Protein AF-A0A5C3PMS2-F1 (afdb_monomer)

pLDDT: mean 71.75, std 15.62, range [44.09, 97.0]

Organism: NCBI:txid1314778

Sequence (210 aa):
MHTNLDYAIASVLERGQALDIPNVFAVYLQRIVACELSDGVPVAETEAIARAALVSFERAMDKYPMAPLPAHTPKTKTKTKKPSPNARPGPSAQTTAPGAKRYSVEVEQLRWDYQKAMWRATMGYDDPGCTCLSCGSLLALREKAELLSAQCEDLIARCEEWEQQISQLVPAERKRRPRKAKKRVAKKAQGVRAAPPFDPYAPSTSAAMI

Structure (mmCIF, N/CA/C/O backbone):
data_AF-A0A5C3PMS2-F1
#
_entry.id   AF-A0A5C3PMS2-F1
#
loop_
_atom_site.group_PDB
_atom_site.id
_atom_site.type_symbol
_atom_site.label_atom_id
_atom_site.label_alt_id
_atom_site.label_comp_id
_atom_site.label_asym_id
_atom_site.label_entity_id
_atom_site.label_seq_id
_atom_site.pdbx_PDB_ins_code
_atom_site.Cartn_x
_atom_site.Cartn_y
_atom_site.Cartn_z
_atom_site.occupancy
_atom_site.B_iso_or_equiv
_atom_site.auth_seq_id
_atom_site.auth_comp_id
_atom_site.auth_asym_id
_atom_site.auth_atom_id
_atom_site.pdbx_PDB_model_num
ATOM 1 N N . MET A 1 1 ? -14.958 -12.985 5.850 1.00 62.72 1 MET A N 1
ATOM 2 C CA . MET A 1 1 ? -13.825 -13.589 5.119 1.00 62.72 1 MET A CA 1
ATOM 3 C C . MET A 1 1 ? -12.586 -12.800 5.477 1.00 62.72 1 MET A C 1
ATOM 5 O O . MET A 1 1 ? -12.643 -11.581 5.374 1.00 62.72 1 MET A O 1
ATOM 9 N N . HIS A 1 2 ? -11.535 -13.464 5.955 1.00 81.00 2 HIS A N 1
ATOM 10 C CA . HIS A 1 2 ? -10.259 -12.806 6.233 1.00 81.00 2 HIS A CA 1
ATOM 11 C C . HIS A 1 2 ? -9.549 -12.519 4.913 1.00 81.00 2 HIS A C 1
ATOM 13 O O . HIS A 1 2 ? -9.441 -13.400 4.060 1.00 81.00 2 HIS A O 1
ATOM 19 N N . THR A 1 3 ? -9.131 -11.276 4.724 1.00 90.50 3 THR A N 1
ATOM 20 C CA . THR A 1 3 ? -8.351 -10.865 3.558 1.00 90.50 3 THR A CA 1
ATOM 21 C C . THR A 1 3 ? -6.887 -11.275 3.735 1.00 90.50 3 THR A C 1
ATOM 23 O O . THR A 1 3 ? -6.433 -11.503 4.856 1.00 90.50 3 THR A O 1
ATOM 26 N N . ASN A 1 4 ? -6.120 -11.344 2.642 1.00 92.88 4 ASN A N 1
ATOM 27 C CA . ASN A 1 4 ? -4.672 -11.587 2.720 1.00 92.88 4 ASN A CA 1
ATOM 28 C C . ASN A 1 4 ? -3.961 -10.549 3.606 1.00 92.88 4 ASN A C 1
ATOM 30 O O . ASN A 1 4 ? -2.998 -10.892 4.287 1.00 92.88 4 ASN A O 1
ATOM 34 N N . LEU A 1 5 ? -4.480 -9.315 3.653 1.00 94.12 5 LEU A N 1
ATOM 35 C CA . LEU A 1 5 ? -3.980 -8.263 4.533 1.00 94.12 5 LEU A CA 1
ATOM 36 C C . LEU A 1 5 ? -4.245 -8.576 6.014 1.00 94.12 5 LEU A C 1
ATOM 38 O O . LEU A 1 5 ? -3.327 -8.469 6.819 1.00 94.12 5 LEU A O 1
ATOM 42 N N . ASP A 1 6 ? -5.452 -9.040 6.370 1.00 94.19 6 ASP A N 1
ATOM 43 C CA . ASP A 1 6 ? -5.768 -9.443 7.753 1.00 94.19 6 ASP A CA 1
ATOM 44 C C . ASP A 1 6 ? -4.829 -10.551 8.244 1.00 94.19 6 ASP A C 1
ATOM 46 O O . ASP A 1 6 ? -4.383 -10.537 9.388 1.00 94.19 6 ASP A O 1
ATOM 50 N N . TYR A 1 7 ? -4.514 -11.510 7.370 1.00 94.19 7 TYR A N 1
ATOM 51 C CA . TYR A 1 7 ? -3.575 -12.577 7.696 1.00 94.19 7 TYR A CA 1
ATOM 52 C C . TYR A 1 7 ? -2.139 -12.078 7.845 1.00 94.19 7 TYR A C 1
ATOM 54 O O . TYR A 1 7 ? -1.430 -12.559 8.729 1.00 94.19 7 TYR A O 1
ATOM 62 N N . ALA A 1 8 ? -1.704 -11.146 6.995 1.00 95.69 8 ALA A N 1
ATOM 63 C CA . ALA A 1 8 ? -0.371 -10.563 7.088 1.00 95.69 8 ALA A CA 1
ATOM 64 C C . ALA A 1 8 ? -0.205 -9.809 8.414 1.00 95.69 8 ALA A C 1
ATOM 66 O O . ALA A 1 8 ? 0.754 -10.056 9.139 1.00 95.69 8 ALA A O 1
ATOM 67 N N . ILE A 1 9 ? -1.192 -8.988 8.782 1.00 95.62 9 ILE A N 1
ATOM 68 C CA . ILE A 1 9 ? -1.223 -8.269 10.063 1.00 95.62 9 ILE A CA 1
ATOM 69 C C . ILE A 1 9 ? -1.208 -9.249 11.238 1.00 95.62 9 ILE A C 1
ATOM 71 O O . ILE A 1 9 ? -0.376 -9.113 12.132 1.00 95.62 9 ILE A O 1
ATOM 75 N N . ALA A 1 10 ? -2.071 -10.271 11.220 1.00 96.19 10 ALA A N 1
ATOM 76 C CA . ALA A 1 10 ? -2.099 -11.293 12.265 1.00 96.19 10 ALA A CA 1
ATOM 77 C C . ALA A 1 10 ? -0.733 -11.978 12.432 1.00 96.19 10 ALA A C 1
ATOM 79 O O . ALA A 1 10 ? -0.233 -12.088 13.544 1.00 96.19 10 ALA A O 1
ATOM 80 N N . SER A 1 11 ? -0.095 -12.350 11.322 1.00 96.62 11 SER A N 1
ATOM 81 C CA . SER A 1 11 ? 1.208 -13.021 11.320 1.00 96.62 11 SER A CA 1
ATOM 82 C C . SER A 1 11 ? 2.336 -12.138 11.865 1.00 96.62 11 SER A C 1
ATOM 84 O O . SER A 1 11 ? 3.204 -12.632 12.580 1.00 96.62 11 SER A O 1
ATOM 86 N N . VAL A 1 12 ? 2.347 -10.839 11.544 1.00 97.00 12 VAL A N 1
ATOM 87 C CA . VAL A 1 12 ? 3.337 -9.883 12.079 1.00 97.00 12 VAL A CA 1
ATOM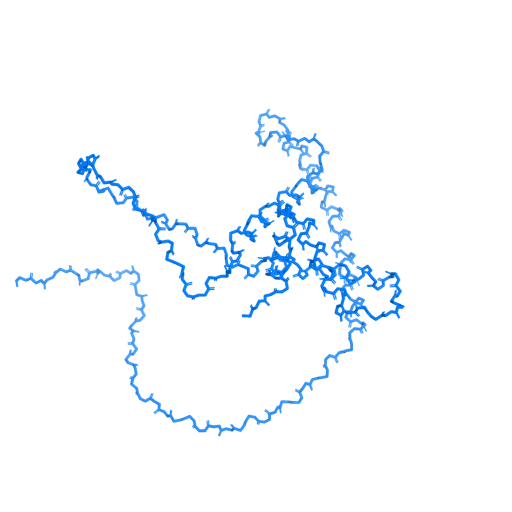 88 C C . VAL A 1 12 ? 3.171 -9.732 13.593 1.00 97.00 12 VAL A C 1
ATOM 90 O O . VAL A 1 12 ? 4.159 -9.792 14.328 1.00 97.00 12 VAL A O 1
ATOM 93 N N . LEU A 1 13 ? 1.925 -9.617 14.065 1.00 95.94 13 LEU A N 1
ATOM 94 C CA . LEU A 1 13 ? 1.611 -9.525 15.493 1.00 95.94 13 LEU A CA 1
ATOM 95 C C . LEU A 1 13 ? 1.972 -10.811 16.250 1.00 95.94 13 LEU A C 1
ATOM 97 O O . LEU A 1 13 ? 2.563 -10.740 17.324 1.00 95.94 13 LEU A O 1
ATOM 101 N N . GLU A 1 14 ? 1.672 -11.983 15.687 1.00 96.69 14 GLU A N 1
ATOM 102 C CA . GLU A 1 14 ? 2.020 -13.288 16.270 1.00 96.69 14 GLU A CA 1
ATOM 103 C C . GLU A 1 14 ? 3.536 -13.488 16.389 1.00 96.69 14 GLU A C 1
ATOM 105 O O . GLU A 1 14 ? 4.009 -14.092 17.350 1.00 96.69 14 GLU A O 1
ATOM 110 N N . ARG A 1 15 ? 4.311 -12.943 15.444 1.00 96.19 15 ARG A N 1
ATOM 111 C CA . ARG A 1 15 ? 5.781 -12.960 15.476 1.00 96.19 15 ARG A CA 1
ATOM 112 C C . ARG A 1 15 ? 6.383 -11.925 16.433 1.00 96.19 15 ARG A C 1
ATOM 114 O O . ARG A 1 15 ? 7.601 -11.906 16.589 1.00 96.19 15 ARG A O 1
ATOM 121 N N . GLY A 1 16 ? 5.571 -11.059 17.045 1.00 96.06 16 GLY A N 1
ATOM 122 C CA . GLY A 1 16 ? 6.046 -9.971 17.905 1.00 96.06 16 GLY A CA 1
ATOM 123 C C . GLY A 1 16 ? 6.873 -8.918 17.159 1.00 96.06 16 GLY A C 1
ATOM 124 O O . GLY A 1 16 ? 7.716 -8.259 17.764 1.00 96.06 16 GLY A O 1
ATOM 125 N N . GLN A 1 17 ? 6.676 -8.786 15.845 1.00 96.38 17 GLN A N 1
ATOM 126 C CA . GLN A 1 17 ? 7.371 -7.797 15.023 1.00 96.38 17 GLN A CA 1
ATOM 127 C C . GLN A 1 17 ? 6.680 -6.431 15.100 1.00 96.38 17 GLN A C 1
ATOM 129 O O . GLN A 1 17 ? 5.491 -6.330 15.411 1.00 96.38 17 GLN A O 1
ATOM 134 N N . ALA A 1 18 ? 7.430 -5.367 14.801 1.00 95.00 18 ALA A N 1
ATOM 135 C CA . ALA A 1 18 ? 6.863 -4.030 14.700 1.00 95.00 18 ALA A CA 1
ATOM 136 C C . ALA A 1 18 ? 5.836 -3.983 13.560 1.00 95.00 18 ALA A C 1
ATOM 138 O O . ALA A 1 18 ? 6.099 -4.462 12.453 1.00 95.00 18 ALA A O 1
ATOM 139 N N . LEU A 1 19 ? 4.667 -3.403 13.835 1.00 95.69 19 LEU A N 1
ATOM 140 C CA . LEU A 1 19 ? 3.588 -3.284 12.862 1.00 95.69 19 LEU A CA 1
ATOM 141 C C . LEU A 1 19 ? 3.834 -2.095 11.925 1.00 95.69 19 LEU A C 1
ATOM 143 O O . LEU A 1 19 ? 3.182 -1.060 12.019 1.00 95.69 19 LEU A O 1
ATOM 147 N N . ASP A 1 20 ? 4.811 -2.255 11.041 1.00 95.00 20 ASP A N 1
ATOM 148 C CA . ASP A 1 20 ? 5.169 -1.301 10.000 1.00 95.00 20 ASP A CA 1
ATOM 149 C C . ASP A 1 20 ? 4.851 -1.860 8.601 1.00 95.00 20 ASP A C 1
ATOM 151 O O . ASP A 1 20 ? 4.564 -3.047 8.411 1.00 95.00 20 ASP A O 1
ATOM 155 N N . ILE A 1 2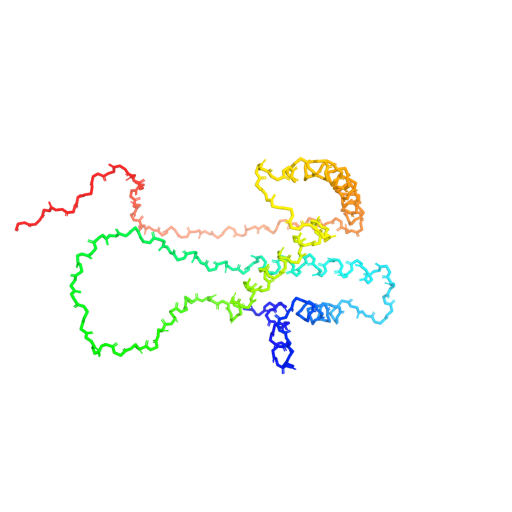1 ? 4.869 -0.986 7.594 1.00 93.81 21 ILE A N 1
ATOM 156 C CA . ILE A 1 21 ? 4.573 -1.386 6.213 1.00 93.81 21 ILE A CA 1
ATOM 157 C C . ILE A 1 21 ? 5.570 -2.403 5.674 1.00 93.81 21 ILE A C 1
ATOM 159 O O . ILE A 1 21 ? 5.103 -3.377 5.088 1.00 93.81 21 ILE A O 1
ATOM 163 N N . PRO A 1 22 ? 6.896 -2.241 5.845 1.00 93.81 22 PRO A N 1
ATOM 164 C CA . PRO A 1 22 ? 7.849 -3.223 5.344 1.00 93.81 22 PRO A CA 1
ATOM 165 C C . PRO A 1 22 ? 7.580 -4.634 5.876 1.00 93.81 22 PRO A C 1
ATOM 167 O O . PRO A 1 22 ? 7.557 -5.575 5.084 1.00 93.81 22 PRO A O 1
ATOM 170 N N . ASN A 1 23 ? 7.296 -4.795 7.173 1.00 95.06 23 ASN A N 1
ATOM 171 C CA . ASN A 1 23 ? 7.042 -6.108 7.769 1.00 95.06 23 ASN A CA 1
ATOM 172 C C . ASN A 1 23 ? 5.710 -6.692 7.290 1.00 95.06 23 ASN A C 1
ATOM 174 O O . ASN A 1 23 ? 5.653 -7.857 6.888 1.00 95.06 23 ASN A O 1
ATOM 178 N N . VAL A 1 24 ? 4.638 -5.892 7.279 1.00 96.31 24 VAL A N 1
ATOM 179 C CA . VAL A 1 24 ? 3.319 -6.356 6.817 1.00 96.31 24 VAL A CA 1
ATOM 180 C C . VAL A 1 24 ? 3.356 -6.692 5.326 1.00 96.31 24 VAL A C 1
ATOM 182 O O . VAL A 1 24 ? 2.843 -7.737 4.923 1.00 96.31 24 VAL A O 1
ATOM 185 N N . PHE A 1 25 ? 4.003 -5.863 4.508 1.00 94.88 25 PHE A N 1
ATOM 186 C CA . PHE A 1 25 ? 4.140 -6.089 3.074 1.00 94.88 25 PHE A CA 1
ATOM 187 C C . PHE A 1 25 ? 5.030 -7.295 2.762 1.00 94.88 25 PHE A C 1
ATOM 189 O O . PHE A 1 25 ? 4.681 -8.086 1.891 1.00 94.88 25 PHE A O 1
ATOM 196 N N . ALA A 1 26 ? 6.121 -7.513 3.504 1.00 94.00 26 ALA A N 1
ATOM 197 C CA . ALA A 1 26 ? 6.967 -8.694 3.337 1.00 94.00 26 ALA A CA 1
ATOM 198 C C . ALA A 1 26 ? 6.189 -9.995 3.589 1.00 94.00 26 ALA A C 1
ATOM 200 O O . ALA A 1 26 ? 6.267 -10.932 2.794 1.00 94.00 26 ALA A O 1
ATOM 201 N N . VAL A 1 27 ? 5.387 -10.050 4.656 1.00 95.75 27 VAL A N 1
ATOM 202 C CA . VAL A 1 27 ? 4.539 -11.218 4.944 1.00 95.75 27 VAL A CA 1
ATOM 203 C C . VAL A 1 27 ? 3.414 -11.364 3.914 1.00 95.75 27 VAL A C 1
ATOM 205 O O . VAL A 1 27 ? 3.084 -12.477 3.500 1.00 95.75 27 VAL A O 1
ATOM 208 N N . TYR A 1 28 ? 2.837 -10.250 3.467 1.00 94.69 28 TYR A N 1
ATOM 209 C CA . TYR A 1 28 ? 1.832 -10.235 2.407 1.00 94.69 28 TYR A CA 1
ATOM 210 C C . TYR A 1 28 ? 2.389 -10.789 1.085 1.00 94.69 28 TYR A C 1
ATOM 212 O O . TYR A 1 28 ? 1.764 -11.656 0.471 1.00 94.69 28 TYR A O 1
ATOM 220 N N . LEU A 1 29 ? 3.593 -10.358 0.695 1.00 92.31 29 LEU A N 1
ATOM 221 C CA . LEU A 1 29 ? 4.325 -10.855 -0.468 1.00 92.31 29 LEU A CA 1
ATOM 222 C C . LEU A 1 29 ? 4.618 -12.343 -0.352 1.00 92.31 29 LEU A C 1
ATOM 224 O O . LEU A 1 29 ? 4.295 -13.079 -1.276 1.00 92.31 29 LEU A O 1
ATOM 228 N N . GLN A 1 30 ? 5.158 -12.799 0.784 1.00 91.19 30 GLN A N 1
ATOM 229 C CA . GLN A 1 30 ? 5.414 -14.224 1.028 1.00 91.19 30 GLN A CA 1
ATOM 230 C C . GLN A 1 30 ? 4.166 -15.065 0.770 1.00 91.19 30 GLN A C 1
ATOM 232 O O . GLN A 1 30 ? 4.258 -16.140 0.190 1.00 91.19 30 GLN A O 1
ATOM 237 N N . ARG A 1 31 ? 2.991 -14.563 1.157 1.00 90.19 31 ARG A N 1
ATOM 238 C CA . ARG A 1 31 ? 1.729 -15.273 0.970 1.00 90.19 31 ARG A CA 1
ATOM 239 C C . ARG A 1 31 ? 1.261 -15.306 -0.484 1.00 90.19 31 ARG A C 1
ATOM 241 O O . ARG A 1 31 ? 0.770 -16.342 -0.911 1.00 90.19 31 ARG A O 1
ATOM 248 N N . ILE A 1 32 ? 1.393 -14.208 -1.229 1.00 86.75 32 ILE A N 1
ATOM 249 C CA . ILE A 1 32 ? 1.041 -14.176 -2.660 1.00 86.75 32 ILE A CA 1
ATOM 250 C C . ILE A 1 32 ? 2.013 -15.041 -3.460 1.00 86.75 32 ILE A C 1
ATOM 252 O O . ILE A 1 32 ? 1.589 -15.917 -4.204 1.00 86.75 32 ILE A O 1
ATOM 256 N N . VAL A 1 33 ? 3.312 -14.848 -3.239 1.00 83.88 33 VAL A N 1
ATOM 257 C CA . VAL A 1 33 ? 4.389 -15.581 -3.912 1.00 83.88 33 VAL A CA 1
ATOM 258 C C . VAL A 1 33 ? 4.281 -17.077 -3.635 1.00 83.88 33 VAL A C 1
ATOM 260 O O . VAL A 1 33 ? 4.348 -17.861 -4.574 1.00 83.88 33 VAL A O 1
ATOM 263 N N . ALA A 1 34 ? 4.020 -17.489 -2.391 1.00 80.50 34 ALA A N 1
ATOM 264 C CA . ALA A 1 34 ? 3.820 -18.902 -2.062 1.00 80.50 34 ALA A CA 1
ATOM 265 C C . ALA A 1 34 ? 2.582 -19.525 -2.734 1.00 80.50 34 ALA A C 1
ATOM 267 O O . ALA A 1 34 ? 2.490 -20.747 -2.816 1.00 80.50 34 ALA A O 1
ATOM 268 N N . CYS A 1 35 ? 1.619 -18.719 -3.189 1.00 74.69 35 CYS A N 1
ATOM 269 C CA . CYS A 1 35 ? 0.469 -19.208 -3.946 1.00 74.69 35 CYS A CA 1
ATOM 270 C C . CYS A 1 35 ? 0.712 -19.246 -5.462 1.00 74.69 35 CYS A C 1
ATOM 272 O O . CYS A 1 35 ? 0.047 -20.027 -6.138 1.00 74.69 35 CYS A O 1
ATOM 274 N N . GLU A 1 36 ? 1.615 -18.416 -5.992 1.00 70.56 36 GLU A N 1
ATOM 275 C CA . GLU A 1 36 ? 1.776 -18.212 -7.440 1.00 70.56 36 GLU A CA 1
ATOM 276 C C . GLU A 1 36 ? 3.063 -18.810 -8.023 1.00 70.56 36 GLU A C 1
ATOM 278 O O . GLU A 1 36 ? 3.069 -19.202 -9.189 1.00 70.56 36 GLU A O 1
ATOM 283 N N . LEU A 1 37 ? 4.140 -18.940 -7.242 1.00 70.62 37 LEU A N 1
ATOM 284 C CA . LEU A 1 37 ? 5.411 -19.460 -7.745 1.00 70.62 37 LEU A CA 1
ATOM 285 C C . LEU A 1 37 ? 5.530 -20.973 -7.524 1.00 70.62 37 LEU A C 1
ATOM 287 O O . LEU A 1 37 ? 5.664 -21.450 -6.400 1.00 70.62 37 LEU A O 1
ATOM 291 N N . SER A 1 38 ? 5.533 -21.722 -8.627 1.00 70.50 38 SER A N 1
ATOM 292 C CA . SER A 1 38 ? 6.084 -23.084 -8.682 1.00 70.50 38 SER A CA 1
ATOM 293 C C . SER A 1 38 ? 7.599 -23.022 -8.925 1.00 70.50 38 SER A C 1
ATOM 295 O O . SER A 1 38 ? 8.076 -22.073 -9.543 1.00 70.50 38 SER A O 1
ATOM 297 N N . ASP A 1 39 ? 8.364 -24.007 -8.447 1.00 74.50 39 ASP A N 1
ATOM 298 C CA . ASP A 1 39 ? 9.832 -24.016 -8.549 1.00 74.50 39 ASP A CA 1
ATOM 299 C C . ASP A 1 39 ? 10.315 -23.806 -10.001 1.00 74.50 39 ASP A C 1
ATOM 301 O O . ASP A 1 39 ? 10.097 -24.655 -10.865 1.00 74.50 39 ASP A O 1
ATOM 305 N N . GLY A 1 40 ? 10.973 -22.667 -10.271 1.00 76.38 40 GLY A N 1
ATOM 306 C CA . GLY A 1 40 ? 11.586 -22.357 -11.574 1.00 76.38 40 GLY A CA 1
ATOM 307 C C . GLY A 1 40 ? 11.183 -21.036 -12.245 1.00 76.38 40 GLY A C 1
ATOM 308 O O . GLY A 1 40 ? 11.523 -20.839 -13.410 1.00 76.38 40 GLY A O 1
ATOM 309 N N . VAL A 1 41 ? 10.476 -20.133 -11.558 1.00 72.81 41 VAL A N 1
ATOM 310 C CA . VAL A 1 41 ? 10.017 -18.865 -12.159 1.00 72.81 41 VAL A CA 1
ATOM 311 C C . VAL A 1 41 ? 11.189 -17.928 -12.520 1.00 72.81 41 VAL A C 1
ATOM 313 O O . VAL A 1 41 ? 12.056 -17.673 -11.679 1.00 72.81 41 VAL A O 1
ATOM 316 N N . PRO A 1 42 ? 11.234 -17.389 -13.755 1.00 79.12 42 PRO A N 1
ATOM 317 C CA . PRO A 1 42 ? 12.264 -16.450 -14.192 1.00 79.12 42 PRO A CA 1
ATOM 318 C C . PRO A 1 42 ? 12.220 -15.116 -13.427 1.00 79.12 42 PRO A C 1
ATOM 320 O O . PRO A 1 42 ? 11.165 -14.620 -13.037 1.00 79.12 42 PRO A O 1
ATOM 323 N N . VAL A 1 43 ? 13.384 -14.475 -13.279 1.00 75.00 43 VAL A N 1
ATOM 324 C CA . VAL A 1 43 ? 13.550 -13.218 -12.518 1.00 75.00 43 VAL A CA 1
ATOM 325 C C . VAL A 1 43 ? 12.622 -12.097 -13.012 1.00 75.00 43 VAL A C 1
ATOM 327 O O . VAL A 1 43 ? 12.033 -11.390 -12.200 1.00 75.00 43 VAL A O 1
ATOM 330 N N . ALA A 1 44 ? 12.416 -11.960 -14.324 1.00 76.75 44 ALA A N 1
ATOM 331 C CA . ALA A 1 44 ? 11.520 -10.937 -14.875 1.00 76.75 44 ALA A CA 1
ATOM 332 C C . ALA A 1 44 ? 10.055 -11.111 -14.419 1.00 76.75 44 ALA A C 1
ATOM 334 O O . ALA A 1 44 ? 9.344 -10.135 -14.186 1.00 76.75 44 ALA A O 1
ATOM 335 N N . GLU A 1 45 ? 9.613 -12.355 -14.239 1.00 80.94 45 GLU A N 1
ATOM 336 C CA . GLU A 1 45 ? 8.265 -12.667 -13.765 1.00 80.94 45 GLU A CA 1
ATOM 337 C C . GLU A 1 45 ? 8.142 -12.400 -12.258 1.00 80.94 45 GLU A C 1
ATOM 339 O O . GLU A 1 45 ? 7.119 -11.890 -11.805 1.00 80.94 45 GLU A O 1
ATOM 344 N N . THR A 1 46 ? 9.223 -12.587 -11.488 1.00 81.12 46 THR A N 1
ATOM 345 C CA . THR A 1 46 ? 9.244 -12.213 -10.061 1.00 81.12 46 THR A CA 1
ATOM 346 C C . THR A 1 46 ? 9.072 -10.707 -9.843 1.00 81.12 46 THR A C 1
ATOM 348 O O . THR A 1 46 ? 8.381 -10.296 -8.910 1.00 81.12 46 THR A O 1
ATOM 351 N N . GLU A 1 47 ? 9.628 -9.872 -10.727 1.00 83.19 47 GLU A N 1
ATOM 352 C CA . GLU A 1 47 ? 9.459 -8.419 -10.652 1.00 83.19 47 GLU A CA 1
ATOM 353 C C . GLU A 1 47 ? 8.019 -8.001 -10.982 1.00 83.19 47 GLU A C 1
ATOM 355 O O . GLU A 1 47 ? 7.427 -7.186 -10.270 1.00 83.19 47 GLU A O 1
ATOM 360 N N . ALA A 1 48 ? 7.426 -8.592 -12.023 1.00 86.88 48 ALA A N 1
ATOM 361 C CA . ALA A 1 48 ? 6.030 -8.350 -12.377 1.00 86.88 48 ALA A CA 1
ATOM 362 C C . ALA A 1 48 ? 5.079 -8.742 -11.230 1.00 86.88 48 ALA A C 1
ATOM 364 O O . ALA A 1 48 ? 4.177 -7.972 -10.889 1.00 86.88 48 ALA A O 1
ATOM 365 N N . ILE A 1 49 ? 5.329 -9.884 -10.580 1.00 85.56 49 ILE A N 1
ATOM 366 C CA . ILE A 1 49 ? 4.564 -10.356 -9.417 1.00 85.56 49 ILE A CA 1
ATOM 367 C C . ILE A 1 49 ? 4.728 -9.402 -8.232 1.00 85.56 49 ILE A C 1
ATOM 369 O O . ILE A 1 49 ? 3.736 -9.036 -7.602 1.00 85.56 49 ILE A O 1
ATOM 373 N N . ALA A 1 50 ? 5.945 -8.932 -7.947 1.00 85.06 50 ALA A N 1
ATOM 374 C CA . ALA A 1 50 ? 6.185 -7.980 -6.864 1.00 85.06 50 ALA A CA 1
ATOM 375 C C . ALA A 1 50 ? 5.422 -6.660 -7.076 1.00 85.06 50 ALA A C 1
ATOM 377 O O . ALA A 1 50 ? 4.783 -6.156 -6.148 1.00 85.06 50 ALA A O 1
ATOM 378 N N . ARG A 1 51 ? 5.422 -6.127 -8.306 1.00 86.00 51 ARG A N 1
ATOM 379 C CA . ARG A 1 51 ? 4.659 -4.918 -8.662 1.00 86.00 51 ARG A CA 1
ATOM 380 C C . ARG A 1 51 ? 3.151 -5.145 -8.546 1.00 86.00 51 ARG A C 1
ATOM 382 O O . ARG A 1 51 ? 2.453 -4.327 -7.949 1.00 86.00 51 ARG A O 1
ATOM 389 N N . ALA A 1 52 ? 2.645 -6.270 -9.050 1.00 89.12 52 ALA A N 1
ATOM 390 C CA . ALA A 1 52 ? 1.230 -6.625 -8.936 1.00 89.12 52 ALA A CA 1
ATOM 391 C C . ALA A 1 52 ? 0.794 -6.788 -7.469 1.00 89.12 52 ALA A C 1
ATOM 393 O O . ALA A 1 52 ? -0.276 -6.316 -7.072 1.00 89.12 52 ALA A O 1
ATOM 394 N N . ALA A 1 53 ? 1.642 -7.399 -6.641 1.00 89.81 53 ALA A N 1
ATOM 395 C CA . ALA A 1 53 ? 1.407 -7.552 -5.215 1.00 89.81 53 ALA A CA 1
ATOM 396 C C . ALA A 1 53 ? 1.394 -6.205 -4.482 1.00 89.81 53 ALA A C 1
ATOM 398 O O . ALA A 1 53 ? 0.544 -6.018 -3.612 1.00 89.81 53 ALA A O 1
ATOM 399 N N . LEU A 1 54 ? 2.258 -5.256 -4.858 1.00 90.81 54 LEU A N 1
ATOM 400 C CA . LEU A 1 54 ? 2.251 -3.893 -4.319 1.00 90.81 54 LEU A CA 1
ATOM 401 C C . LEU A 1 54 ? 0.931 -3.175 -4.625 1.00 90.81 54 LEU A C 1
ATOM 403 O O . LEU A 1 54 ? 0.248 -2.732 -3.704 1.00 90.81 54 LEU A O 1
ATOM 407 N N . VAL A 1 55 ? 0.494 -3.169 -5.886 1.00 91.88 55 VAL A N 1
ATOM 408 C CA . VAL A 1 55 ? -0.796 -2.569 -6.277 1.00 91.88 55 VAL A CA 1
ATOM 409 C C . VAL A 1 55 ? -1.966 -3.261 -5.569 1.00 91.88 55 VAL A C 1
ATOM 411 O O . VAL A 1 55 ? -2.922 -2.621 -5.121 1.00 91.88 55 VAL A O 1
ATOM 414 N N . SER A 1 56 ? -1.918 -4.589 -5.433 1.00 92.25 56 SER A N 1
ATOM 415 C CA . SER A 1 56 ? -2.942 -5.328 -4.695 1.00 92.25 56 SER A CA 1
ATOM 416 C C . SER A 1 56 ? -2.940 -4.992 -3.205 1.00 92.25 56 SER A C 1
ATOM 418 O O . SER A 1 56 ? -4.012 -4.992 -2.598 1.00 92.25 56 SER A O 1
ATOM 420 N N . PHE A 1 57 ? -1.771 -4.753 -2.615 1.00 94.31 57 PHE A N 1
ATOM 421 C CA . PHE A 1 57 ? -1.613 -4.371 -1.218 1.00 94.31 57 PHE A CA 1
ATOM 422 C C . PHE A 1 57 ? -2.211 -2.984 -0.961 1.00 94.31 57 PHE A C 1
ATOM 424 O O . PHE A 1 57 ? -3.037 -2.837 -0.060 1.00 94.31 57 PHE A O 1
ATOM 431 N N . GLU A 1 58 ? -1.911 -2.003 -1.812 1.00 92.94 58 GLU A N 1
ATOM 432 C CA . GLU A 1 58 ? -2.508 -0.661 -1.761 1.00 92.94 58 GLU A CA 1
ATOM 433 C C . GLU A 1 58 ? -4.036 -0.718 -1.858 1.00 92.94 58 GLU A C 1
ATOM 435 O O . GLU A 1 58 ? -4.748 -0.245 -0.970 1.00 92.94 58 GLU A O 1
ATOM 440 N N . ARG A 1 59 ? -4.563 -1.420 -2.870 1.00 91.50 59 ARG A N 1
ATOM 441 C CA . ARG A 1 59 ? -6.012 -1.624 -3.029 1.00 91.50 59 ARG A CA 1
ATOM 442 C C . ARG A 1 59 ? -6.634 -2.343 -1.832 1.00 91.50 59 ARG A C 1
ATOM 444 O O . ARG A 1 59 ? -7.810 -2.129 -1.528 1.00 91.50 59 ARG A O 1
ATOM 451 N N . ALA A 1 60 ? -5.898 -3.244 -1.180 1.00 91.38 60 ALA A N 1
ATOM 452 C CA . ALA A 1 60 ? -6.373 -3.932 0.013 1.00 91.38 60 ALA A CA 1
ATOM 453 C C . ALA A 1 60 ? -6.477 -2.970 1.199 1.00 91.38 60 ALA A C 1
ATOM 455 O O . ALA A 1 60 ? -7.504 -3.006 1.876 1.00 91.38 60 ALA A O 1
ATOM 456 N N . MET A 1 61 ? -5.488 -2.091 1.402 1.00 90.88 61 MET A N 1
ATOM 457 C CA . MET A 1 61 ? -5.543 -1.032 2.414 1.00 90.88 61 MET A CA 1
ATOM 458 C C . MET A 1 61 ? -6.713 -0.081 2.151 1.00 90.88 61 MET A C 1
ATOM 460 O O . MET A 1 61 ? -7.463 0.218 3.081 1.00 90.88 61 MET A O 1
ATOM 464 N N . ASP A 1 62 ? -6.948 0.322 0.899 1.00 88.50 62 ASP A N 1
ATOM 465 C CA . ASP A 1 62 ? -8.024 1.249 0.509 1.00 88.50 62 ASP A CA 1
ATOM 466 C C . ASP A 1 62 ? -9.437 0.719 0.782 1.00 88.50 62 ASP A C 1
ATOM 468 O O . ASP A 1 62 ? -10.335 1.471 1.163 1.00 88.50 62 ASP A O 1
ATOM 472 N N . LYS A 1 63 ? -9.633 -0.601 0.691 1.00 87.31 63 LYS A N 1
ATOM 473 C CA . LYS A 1 63 ? -10.917 -1.267 0.973 1.00 87.31 63 LYS A CA 1
ATOM 474 C C . LYS A 1 63 ? -11.313 -1.278 2.450 1.00 87.31 63 LYS A C 1
ATOM 476 O O . LYS A 1 63 ? -12.376 -1.819 2.782 1.00 87.31 63 LYS A O 1
ATOM 481 N N . TYR A 1 64 ? -10.470 -0.815 3.370 1.00 81.00 64 TYR A N 1
ATOM 482 C CA . TYR A 1 64 ? -10.868 -0.680 4.771 1.00 81.00 64 TYR A CA 1
ATOM 483 C C . TYR A 1 64 ? -11.696 0.596 4.910 1.00 81.00 64 TYR A C 1
ATOM 485 O O . TYR A 1 64 ? -11.235 1.656 4.484 1.00 81.00 64 TYR A O 1
ATOM 493 N N . PRO A 1 65 ? -12.937 0.494 5.429 1.00 73.38 65 PRO A N 1
ATOM 494 C CA . PRO A 1 65 ? -13.748 1.677 5.650 1.00 73.38 65 PRO A CA 1
ATOM 495 C C . PRO A 1 65 ? -12.970 2.591 6.592 1.00 73.38 65 PRO A C 1
ATOM 497 O O . PRO A 1 65 ? -12.597 2.156 7.682 1.00 73.38 65 PRO A O 1
ATOM 500 N N . MET A 1 66 ? -12.704 3.827 6.162 1.00 68.44 66 MET A N 1
ATOM 501 C CA . MET A 1 66 ? -12.229 4.843 7.096 1.00 68.44 66 MET A CA 1
ATOM 502 C C . MET A 1 66 ? -13.266 4.953 8.201 1.00 68.44 66 MET A C 1
ATOM 504 O O . MET A 1 66 ? -14.473 4.961 7.917 1.00 68.44 66 MET A O 1
ATOM 508 N N . ALA A 1 67 ? -12.800 5.009 9.448 1.00 66.19 67 ALA A N 1
ATOM 509 C CA . ALA A 1 67 ? -13.684 5.333 10.545 1.00 66.19 67 ALA A CA 1
ATOM 510 C C . ALA A 1 67 ? -14.414 6.631 10.158 1.00 66.19 67 ALA A C 1
ATOM 512 O O . ALA A 1 67 ? -13.755 7.599 9.761 1.00 66.19 67 ALA A O 1
ATOM 513 N N . PRO A 1 68 ? -15.760 6.649 10.157 1.00 64.44 68 PRO A N 1
ATOM 514 C CA . PRO A 1 68 ? -16.480 7.870 9.851 1.00 64.44 68 PRO A CA 1
ATOM 515 C C . PRO A 1 68 ? -15.965 8.936 10.810 1.00 64.44 68 PRO A C 1
ATOM 517 O O . PRO A 1 68 ? -15.936 8.697 12.022 1.00 64.44 68 PRO A O 1
ATOM 520 N N . LEU A 1 69 ? -15.510 10.071 10.258 1.00 65.06 69 LEU A N 1
ATOM 521 C CA . LEU A 1 69 ? -15.038 11.179 11.080 1.00 65.06 69 LEU A CA 1
ATOM 522 C C . LEU A 1 69 ? -16.103 11.423 12.149 1.00 65.06 69 LEU A C 1
ATOM 524 O O . LEU A 1 69 ? -17.290 11.439 11.794 1.00 65.06 69 LEU A O 1
ATOM 528 N N . PRO A 1 70 ? -15.711 11.553 13.432 1.00 67.38 70 PRO A N 1
ATOM 529 C CA . PRO A 1 70 ? -16.665 11.741 14.509 1.00 67.38 70 PRO A CA 1
ATOM 530 C C . PRO A 1 70 ? -17.564 12.888 14.089 1.00 67.38 70 PRO A C 1
ATOM 532 O O . PRO A 1 70 ? -17.076 13.999 13.879 1.00 67.38 70 PRO A O 1
ATOM 535 N N . ALA A 1 71 ? -18.845 12.575 13.853 1.00 60.44 71 ALA A N 1
ATOM 536 C CA . ALA A 1 71 ? -19.793 13.545 13.348 1.00 60.44 71 ALA A CA 1
ATOM 537 C C . ALA A 1 71 ? -19.670 14.749 14.267 1.00 60.44 71 ALA A C 1
ATOM 539 O O . ALA A 1 71 ? -19.908 14.626 15.471 1.00 60.44 71 ALA A O 1
ATOM 540 N N . HIS A 1 72 ? -19.192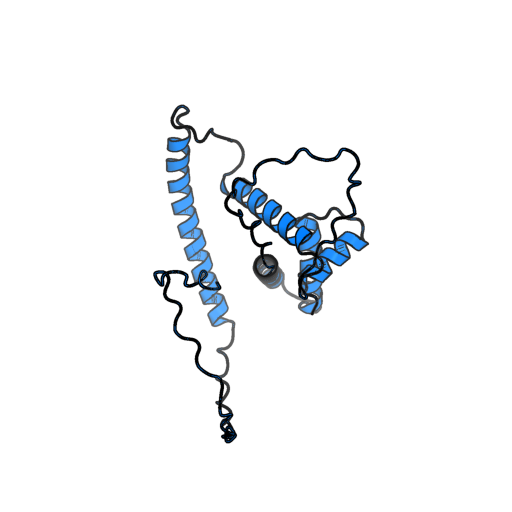 15.870 13.723 1.00 53.72 72 HIS A N 1
ATOM 541 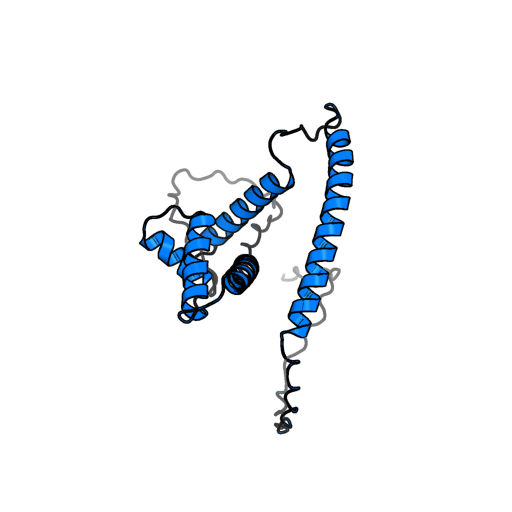C CA . HIS A 1 72 ? -19.125 17.117 14.454 1.00 53.72 72 HIS A CA 1
ATOM 542 C C . HIS A 1 72 ? -20.572 17.486 14.736 1.00 53.72 72 HIS A C 1
ATOM 544 O O . HIS A 1 72 ? -21.217 18.176 13.951 1.00 53.72 72 HIS A O 1
ATOM 550 N N . THR A 1 73 ? -21.116 16.950 15.828 1.00 56.97 73 THR A N 1
ATOM 551 C CA . THR A 1 73 ? -22.428 17.326 16.307 1.00 56.97 73 THR A CA 1
ATOM 552 C C . THR A 1 73 ? -22.324 18.829 16.488 1.00 56.97 73 THR A C 1
ATOM 554 O O . THR A 1 73 ? -21.415 19.267 17.213 1.00 56.97 73 THR A O 1
ATOM 557 N N . PRO A 1 74 ? -23.154 19.628 15.793 1.00 57.31 74 PRO A N 1
ATOM 558 C CA . PRO A 1 74 ? -23.149 21.063 15.996 1.00 57.31 74 PRO A CA 1
ATOM 559 C C . PRO A 1 74 ? -23.241 21.260 17.500 1.00 57.31 74 PRO A C 1
ATOM 561 O O . PRO A 1 74 ? -24.057 20.603 18.144 1.00 57.31 74 PRO A O 1
ATOM 564 N N . LYS A 1 75 ? -22.322 22.051 18.068 1.00 59.50 75 LYS A N 1
ATOM 565 C CA . LYS A 1 75 ? -22.295 22.372 19.496 1.00 59.50 75 LYS A CA 1
ATOM 566 C C . LYS A 1 75 ? -23.638 23.006 19.851 1.00 59.50 75 LYS A C 1
ATOM 568 O O . LYS A 1 75 ? -23.775 24.228 19.857 1.00 59.50 75 LYS A O 1
ATOM 573 N N . THR A 1 76 ? -24.644 22.189 20.135 1.00 52.00 76 THR A N 1
ATOM 574 C CA . THR A 1 76 ? -25.861 22.625 20.782 1.00 52.00 76 THR A CA 1
ATOM 575 C C . THR A 1 76 ? -25.371 23.116 22.127 1.00 52.00 76 THR A C 1
ATOM 577 O O . THR A 1 76 ? -24.757 22.363 22.882 1.00 52.00 76 THR A O 1
ATOM 580 N N . LYS A 1 77 ? -25.508 24.421 22.366 1.00 53.81 77 LYS A N 1
ATOM 581 C CA . LYS A 1 77 ? -25.163 25.075 23.627 1.00 53.81 77 LYS A CA 1
ATOM 582 C C . LYS A 1 77 ? -26.028 24.471 24.734 1.00 53.81 77 LYS A C 1
ATOM 584 O O . LYS A 1 77 ? -27.046 25.039 25.118 1.00 53.81 77 LYS A O 1
ATOM 589 N N . THR A 1 78 ? -25.657 23.303 25.238 1.00 50.09 78 THR A N 1
ATOM 590 C CA . THR A 1 78 ? -26.297 22.703 26.399 1.00 50.09 78 THR A CA 1
ATOM 591 C C . THR A 1 78 ? -25.786 23.470 27.605 1.00 50.09 78 THR A C 1
ATOM 593 O O . THR A 1 78 ? -24.614 23.394 27.967 1.00 50.09 78 THR A O 1
ATOM 596 N N . LYS A 1 79 ? -26.674 24.287 28.170 1.00 54.47 79 LYS A N 1
ATOM 597 C CA . LYS A 1 79 ? -26.478 25.069 29.391 1.00 54.47 79 LYS A CA 1
ATOM 598 C C . LYS A 1 79 ? -25.838 24.176 30.463 1.00 54.47 79 LYS A C 1
ATOM 600 O O . LYS A 1 79 ? -26.436 23.192 30.896 1.00 54.47 79 LYS A O 1
ATOM 605 N N . THR A 1 80 ? -24.616 24.516 30.850 1.00 44.09 80 THR A N 1
ATOM 606 C CA . THR A 1 80 ? -23.769 23.795 31.801 1.00 44.09 80 THR A CA 1
ATOM 607 C C . THR A 1 80 ? -24.488 23.642 33.145 1.00 44.09 80 THR A C 1
ATOM 609 O O . THR A 1 80 ? -24.559 24.587 33.929 1.00 44.09 80 THR A O 1
ATOM 612 N N . LYS A 1 81 ? -25.036 22.457 33.439 1.00 55.00 81 LYS A N 1
ATOM 613 C CA . LYS A 1 81 ? -25.288 22.048 34.828 1.00 55.00 81 LYS A CA 1
ATOM 614 C C . LYS A 1 81 ? -23.963 21.537 35.397 1.00 55.00 81 LYS A C 1
ATOM 616 O O . LYS A 1 81 ? -23.275 20.761 34.740 1.00 55.00 81 LYS A O 1
ATOM 621 N N . LYS A 1 82 ? -23.594 22.033 36.584 1.00 57.22 82 LYS A N 1
ATOM 622 C CA . LYS A 1 82 ? -22.347 21.697 37.292 1.00 57.22 82 LYS A CA 1
ATOM 623 C C . LYS A 1 82 ? -22.134 20.171 37.343 1.00 57.22 82 LYS A C 1
ATOM 625 O O . LYS A 1 82 ? -23.065 19.466 37.736 1.00 57.22 82 LYS A O 1
ATOM 630 N N . PRO A 1 83 ? -20.942 19.666 36.981 1.00 49.38 83 PRO A N 1
ATOM 631 C CA . PRO A 1 83 ? -20.632 18.248 37.081 1.00 49.38 83 PRO A CA 1
ATOM 632 C C . PRO A 1 83 ? -20.549 17.819 38.551 1.00 49.38 83 PRO A C 1
ATOM 634 O O . PRO A 1 83 ? -19.928 18.485 39.378 1.00 49.38 83 PRO A O 1
ATOM 637 N N . SER A 1 84 ? -21.207 16.702 38.859 1.00 63.50 84 SER A N 1
ATOM 638 C CA . SER A 1 84 ? -21.080 15.998 40.134 1.00 63.50 84 SER A CA 1
ATOM 639 C C . SER A 1 84 ? -19.695 15.331 40.207 1.00 63.50 84 SER A C 1
ATOM 641 O O . SER A 1 84 ? -19.326 14.641 39.255 1.00 63.50 84 SER A O 1
ATOM 643 N N . PRO A 1 85 ? -18.923 15.494 41.296 1.00 68.69 85 PRO A N 1
ATOM 644 C CA . PRO A 1 85 ? -17.527 15.051 41.378 1.00 68.69 85 PRO A CA 1
ATOM 645 C C . PRO A 1 85 ? -17.317 13.532 41.537 1.00 68.69 85 PRO A C 1
ATOM 647 O O . PRO A 1 85 ? -16.188 13.112 41.754 1.00 68.69 85 PRO A O 1
ATOM 650 N N . ASN A 1 86 ? -18.356 12.694 41.423 1.00 66.12 86 ASN A N 1
ATOM 651 C CA . ASN A 1 86 ? -18.263 11.264 41.765 1.00 66.12 86 ASN A CA 1
ATOM 652 C C . ASN A 1 86 ? -18.606 10.279 40.629 1.00 66.12 86 ASN A C 1
ATOM 654 O O . ASN A 1 86 ? -18.829 9.094 40.876 1.00 66.12 86 ASN A O 1
ATOM 658 N N . ALA A 1 87 ? -18.643 10.733 39.373 1.00 49.94 87 ALA A N 1
ATOM 659 C CA . ALA A 1 87 ? -18.880 9.846 38.234 1.00 49.94 87 ALA A CA 1
ATOM 660 C C . ALA A 1 87 ? -17.575 9.153 37.800 1.00 49.94 87 ALA A C 1
ATOM 662 O O . ALA A 1 87 ? -16.775 9.693 37.039 1.00 49.94 87 ALA A O 1
ATOM 663 N N . ARG A 1 88 ? -17.369 7.939 38.315 1.00 57.81 88 ARG A N 1
ATOM 664 C CA . ARG A 1 88 ? -16.301 7.013 37.920 1.00 57.81 88 ARG A CA 1
ATOM 665 C C . ARG A 1 88 ? -16.388 6.745 36.403 1.00 57.81 88 ARG A C 1
ATOM 667 O O . ARG A 1 88 ? -17.453 6.320 35.951 1.00 57.81 88 ARG A O 1
ATOM 674 N N . PRO A 1 89 ? -15.324 6.972 35.609 1.00 51.78 89 PRO A N 1
ATOM 675 C CA . PRO A 1 89 ? -15.336 6.665 34.182 1.00 51.78 89 PRO A CA 1
ATOM 676 C C . PRO A 1 89 ? -15.437 5.147 34.004 1.00 51.78 89 PRO A C 1
ATOM 678 O O . PRO A 1 89 ? -14.510 4.403 34.321 1.00 51.78 89 PRO A O 1
ATOM 681 N N . GLY A 1 90 ? -16.606 4.683 33.566 1.00 53.22 90 GLY A N 1
ATOM 682 C CA . GLY A 1 90 ? -16.797 3.302 33.141 1.00 53.22 90 GLY A CA 1
ATOM 683 C C . GLY A 1 90 ? -16.074 3.053 31.813 1.00 53.22 90 GLY A C 1
ATOM 684 O O . GLY A 1 90 ? -15.949 3.988 31.017 1.00 53.22 90 GLY A O 1
ATOM 685 N N . PRO A 1 91 ? -15.598 1.821 31.559 1.00 54.25 91 PRO A N 1
ATOM 686 C CA . PRO A 1 91 ? -14.986 1.465 30.287 1.00 54.25 91 PRO A CA 1
ATOM 687 C C . PRO A 1 91 ? -15.986 1.757 29.170 1.00 54.25 91 PRO A C 1
ATOM 689 O O . PRO A 1 91 ? -17.089 1.210 29.138 1.00 54.25 91 PRO A O 1
ATOM 692 N N . SER A 1 92 ? -15.614 2.676 28.286 1.00 52.88 92 SER A N 1
ATOM 693 C CA . SER A 1 92 ? -16.370 3.019 27.093 1.00 52.88 92 SER A CA 1
ATOM 694 C C . SER A 1 92 ? -16.504 1.766 26.234 1.00 52.88 92 SER A C 1
ATOM 696 O O . SER A 1 92 ? -15.564 1.337 25.568 1.00 52.88 92 SER A O 1
ATOM 698 N N . ALA A 1 93 ? -17.686 1.154 26.277 1.00 47.81 93 ALA A N 1
ATOM 699 C CA . ALA A 1 93 ? -18.062 0.073 25.387 1.00 47.81 93 ALA A CA 1
ATOM 700 C C . ALA A 1 93 ? -18.059 0.620 23.955 1.00 47.81 93 ALA A C 1
ATOM 702 O O . ALA A 1 93 ? -19.019 1.253 23.509 1.00 47.81 93 ALA A O 1
ATOM 703 N N . GLN A 1 94 ? -16.943 0.422 23.252 1.00 53.72 94 GLN A N 1
ATOM 704 C CA . GLN A 1 94 ? -16.856 0.634 21.816 1.00 53.72 94 GLN A CA 1
ATOM 705 C C . GLN A 1 94 ? -17.928 -0.247 21.181 1.00 53.72 94 GLN A C 1
ATOM 707 O O . GLN A 1 94 ? -17.814 -1.470 21.138 1.00 53.72 94 GLN A O 1
ATOM 712 N N . THR A 1 95 ? -19.022 0.383 20.767 1.00 46.00 95 THR A N 1
ATOM 713 C CA . THR A 1 95 ? -20.113 -0.286 20.068 1.00 46.00 95 THR A CA 1
ATOM 714 C C . THR A 1 95 ? -19.604 -0.556 18.659 1.00 46.00 95 THR A C 1
ATOM 716 O O . THR A 1 95 ? -19.741 0.272 17.762 1.00 46.00 95 THR A O 1
ATOM 719 N N . THR A 1 96 ? -18.901 -1.672 18.484 1.00 51.06 96 THR A N 1
ATOM 720 C CA . THR A 1 96 ? -18.435 -2.122 17.178 1.00 51.06 96 THR A CA 1
ATOM 721 C C . THR A 1 96 ? -19.663 -2.485 16.356 1.00 51.06 96 THR A C 1
ATOM 723 O O . THR A 1 96 ? -20.406 -3.413 16.673 1.00 51.06 96 THR A O 1
ATOM 726 N N . ALA A 1 97 ? -19.924 -1.696 15.315 1.00 53.38 97 ALA A N 1
ATOM 727 C CA . ALA A 1 97 ? -20.984 -1.997 14.368 1.00 53.38 97 ALA A CA 1
ATOM 728 C C . ALA A 1 97 ? -20.805 -3.437 13.838 1.00 53.38 97 ALA A C 1
ATOM 730 O O . ALA A 1 97 ? -19.668 -3.851 13.572 1.00 53.38 97 ALA A O 1
ATOM 731 N N . PRO A 1 98 ? -21.891 -4.216 13.680 1.00 50.25 98 PRO A N 1
ATOM 732 C CA . PRO A 1 98 ? -21.812 -5.577 13.163 1.00 50.25 98 PRO A CA 1
ATOM 733 C C . PRO A 1 98 ? -21.235 -5.542 11.741 1.00 50.25 98 PRO A C 1
ATOM 735 O O . PRO A 1 98 ? -21.889 -5.094 10.804 1.00 50.25 98 PRO A O 1
ATOM 738 N N . GLY A 1 99 ? -19.975 -5.966 11.602 1.00 62.81 99 GLY A N 1
ATOM 739 C CA . GLY A 1 99 ? -19.204 -5.886 10.356 1.00 62.81 99 GLY A CA 1
ATOM 740 C C . GLY A 1 99 ? -17.862 -5.151 10.462 1.00 62.81 99 GLY A C 1
ATOM 741 O O . GLY A 1 99 ? -17.136 -5.093 9.470 1.00 62.81 99 GLY A O 1
ATOM 742 N N . ALA A 1 100 ? -17.504 -4.615 11.634 1.00 65.75 100 ALA A N 1
ATOM 743 C CA . ALA A 1 100 ? -16.187 -4.024 11.857 1.00 65.75 100 ALA A CA 1
ATOM 744 C C . ALA A 1 100 ? -15.071 -5.056 11.598 1.00 65.75 100 ALA A C 1
ATOM 746 O O . ALA A 1 100 ? -15.067 -6.155 12.158 1.00 65.75 100 ALA A O 1
ATOM 747 N N . LYS A 1 101 ? -14.132 -4.714 10.711 1.00 76.88 101 LYS A N 1
ATOM 748 C CA . LYS A 1 101 ? -12.961 -5.553 10.432 1.00 76.88 101 LYS A CA 1
ATOM 749 C C . LYS A 1 101 ? -12.051 -5.564 11.666 1.00 76.88 101 LYS A C 1
ATOM 751 O O . LYS A 1 101 ? -11.842 -4.521 12.273 1.00 76.88 101 LYS A O 1
ATOM 756 N N . ARG A 1 102 ? -11.493 -6.734 12.005 1.00 85.62 102 ARG A N 1
ATOM 757 C CA . ARG A 1 102 ? -10.699 -6.972 13.229 1.00 85.62 102 ARG A CA 1
ATOM 758 C C . ARG A 1 102 ? -9.497 -6.031 13.392 1.00 85.62 102 ARG A C 1
ATOM 760 O O . ARG A 1 102 ? -9.130 -5.758 14.523 1.00 85.62 102 ARG A O 1
ATOM 767 N N . TYR A 1 103 ? -8.929 -5.561 12.280 1.00 90.56 103 TYR A N 1
ATOM 768 C CA . TYR A 1 103 ? -7.701 -4.761 12.239 1.00 90.56 103 TYR A CA 1
ATOM 769 C C . TYR A 1 103 ? -7.918 -3.359 11.647 1.00 90.56 103 TYR A C 1
ATOM 771 O O . TYR A 1 103 ? -7.099 -2.864 10.875 1.00 90.56 103 TYR A O 1
ATOM 779 N N . SER A 1 104 ? -9.080 -2.738 11.879 1.00 89.31 104 SER A N 1
ATOM 780 C CA . SER A 1 104 ? -9.392 -1.446 11.250 1.00 89.31 104 SER A CA 1
ATOM 781 C C . SER A 1 104 ? -8.451 -0.324 11.690 1.00 89.31 104 SER A C 1
ATOM 783 O O . SER A 1 104 ? -8.069 0.491 10.859 1.00 89.31 104 SER A O 1
ATOM 785 N N . VAL A 1 105 ? -8.068 -0.304 12.969 1.00 90.62 105 VAL A N 1
ATOM 786 C CA . VAL A 1 105 ? -7.195 0.731 13.549 1.00 90.62 105 VAL A CA 1
ATOM 787 C C . VAL A 1 105 ? -5.771 0.577 13.022 1.00 90.62 105 VAL A C 1
ATOM 789 O O . VAL A 1 105 ? -5.128 1.539 12.618 1.00 90.62 105 VAL A O 1
ATOM 792 N N . GLU A 1 106 ? -5.299 -0.660 12.966 1.00 93.38 106 GLU A N 1
ATOM 793 C CA . GLU A 1 106 ? -3.995 -1.043 12.450 1.00 93.38 106 GLU A CA 1
ATOM 794 C C . GLU A 1 106 ? -3.851 -0.683 10.972 1.00 93.38 106 GLU A C 1
ATOM 796 O O . GLU A 1 106 ? -2.838 -0.123 10.565 1.00 93.38 106 GLU A O 1
ATOM 801 N N . VAL A 1 107 ? -4.874 -0.963 10.160 1.00 92.00 107 VAL A N 1
ATOM 802 C CA . VAL A 1 107 ? -4.850 -0.608 8.736 1.00 92.00 107 VAL A CA 1
ATOM 803 C C . VAL A 1 107 ? -4.905 0.904 8.532 1.00 92.00 107 VAL A C 1
ATOM 805 O O . VAL A 1 107 ? -4.261 1.410 7.616 1.00 92.00 107 VAL A O 1
ATOM 808 N N . GLU A 1 108 ? -5.631 1.640 9.373 1.00 90.38 108 GLU A N 1
ATOM 809 C CA . GLU A 1 108 ? -5.640 3.105 9.334 1.00 90.38 108 GLU A CA 1
ATOM 810 C C . GLU A 1 108 ? -4.255 3.684 9.657 1.00 90.38 108 GLU A C 1
ATOM 812 O O . GLU A 1 108 ? -3.764 4.544 8.923 1.00 90.38 108 GLU A O 1
ATOM 817 N N . GLN A 1 109 ? -3.583 3.141 10.676 1.00 92.38 109 GLN A N 1
ATOM 818 C CA . GLN A 1 109 ? -2.209 3.503 11.018 1.00 92.38 109 GLN A CA 1
ATOM 819 C C . GLN A 1 109 ? -1.237 3.197 9.869 1.00 92.38 109 GLN A C 1
ATOM 821 O O . GLN A 1 109 ? -0.467 4.068 9.465 1.00 92.38 109 GLN A O 1
ATOM 826 N N . LEU A 1 110 ? -1.316 1.998 9.282 1.00 93.88 110 LEU A N 1
ATOM 827 C CA . LEU A 1 110 ? -0.490 1.621 8.132 1.00 93.88 110 LEU A CA 1
ATOM 828 C C . LEU A 1 110 ? -0.739 2.546 6.937 1.00 93.88 110 LEU A C 1
ATOM 830 O O . LEU A 1 110 ? 0.210 2.970 6.288 1.00 93.88 110 LEU A O 1
ATOM 834 N N . ARG A 1 111 ? -1.991 2.924 6.656 1.00 91.75 111 ARG A N 1
ATOM 835 C CA . ARG A 1 111 ? -2.296 3.860 5.564 1.00 91.75 111 ARG A CA 1
ATOM 836 C C . ARG A 1 111 ? -1.663 5.230 5.812 1.00 91.75 111 ARG A C 1
ATOM 838 O O . ARG A 1 111 ? -1.094 5.810 4.888 1.00 91.75 111 ARG A O 1
ATOM 845 N N . TRP A 1 112 ? -1.740 5.733 7.043 1.00 89.94 112 TRP A N 1
ATOM 846 C CA . TRP A 1 112 ? -1.115 6.999 7.421 1.00 89.94 112 TRP A CA 1
ATOM 847 C C . TRP A 1 112 ? 0.406 6.960 7.250 1.00 89.94 112 TRP A C 1
ATOM 849 O O . TRP A 1 112 ? 0.989 7.847 6.621 1.00 89.94 112 TRP A O 1
ATOM 859 N N . ASP A 1 113 ? 1.051 5.905 7.746 1.00 90.44 113 ASP A N 1
ATOM 860 C CA . ASP A 1 113 ? 2.498 5.734 7.624 1.00 90.44 113 ASP A CA 1
ATOM 861 C C . ASP A 1 113 ? 2.929 5.572 6.160 1.00 90.44 113 ASP A C 1
ATOM 863 O O . ASP A 1 113 ? 3.970 6.108 5.768 1.00 90.44 113 ASP A O 1
ATOM 867 N N . TYR A 1 114 ? 2.093 4.937 5.329 1.00 89.81 114 TYR A N 1
ATOM 868 C CA . TYR A 1 11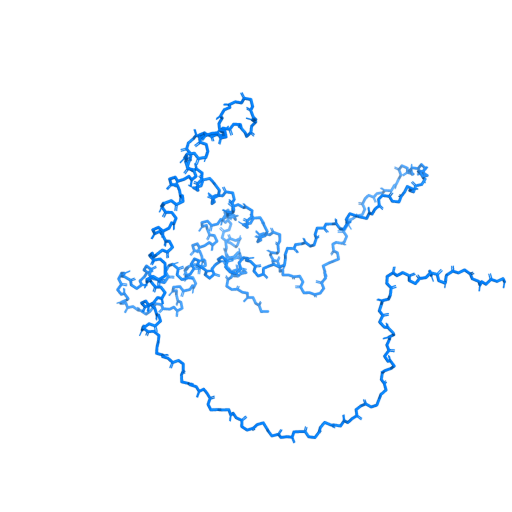4 ? 2.326 4.784 3.891 1.00 89.81 114 TYR A CA 1
ATOM 869 C C . TYR A 1 114 ? 2.335 6.133 3.195 1.00 89.81 114 TYR A C 1
ATOM 871 O O . TYR A 1 114 ? 3.299 6.484 2.522 1.00 89.81 114 TYR A O 1
ATOM 879 N N . GLN A 1 115 ? 1.274 6.915 3.396 1.00 87.69 115 GLN A N 1
ATOM 880 C CA . GLN A 1 115 ? 1.128 8.237 2.799 1.00 87.69 115 GLN A CA 1
ATOM 881 C C . GLN A 1 115 ? 2.252 9.165 3.247 1.00 87.69 115 GLN A C 1
ATOM 883 O O . GLN A 1 115 ? 2.820 9.887 2.434 1.00 87.69 115 GLN A O 1
ATOM 888 N N . LYS A 1 116 ? 2.640 9.094 4.522 1.00 84.31 116 LYS A N 1
ATOM 889 C CA . LYS A 1 116 ? 3.765 9.858 5.057 1.00 84.31 116 LYS A CA 1
ATOM 890 C C . LYS A 1 116 ? 5.095 9.460 4.413 1.00 84.31 116 LYS A C 1
ATOM 892 O O . LYS A 1 116 ? 5.911 10.334 4.128 1.00 84.31 116 LYS A O 1
ATOM 897 N N . ALA A 1 117 ? 5.336 8.166 4.202 1.00 82.81 117 ALA A N 1
ATOM 898 C CA . ALA A 1 117 ? 6.530 7.673 3.519 1.00 82.81 117 ALA A CA 1
ATOM 899 C C . ALA A 1 117 ? 6.541 8.077 2.038 1.00 82.81 117 ALA A C 1
ATOM 901 O O . ALA A 1 117 ? 7.546 8.600 1.564 1.00 82.81 117 ALA A O 1
ATOM 902 N N . MET A 1 118 ? 5.409 7.926 1.348 1.00 83.50 118 MET A N 1
ATOM 903 C CA . MET A 1 118 ? 5.212 8.373 -0.031 1.00 83.50 118 MET A CA 1
ATOM 904 C C . MET A 1 118 ? 5.460 9.872 -0.173 1.00 83.50 118 MET A C 1
ATOM 906 O O . MET A 1 118 ? 6.271 10.272 -0.996 1.00 83.50 118 MET A O 1
ATOM 910 N N . TRP A 1 119 ? 4.861 10.710 0.676 1.00 78.19 119 TRP A N 1
ATOM 911 C CA . TRP A 1 119 ? 5.101 12.155 0.655 1.00 78.19 119 TRP A CA 1
ATOM 912 C C . TRP A 1 119 ? 6.570 12.507 0.846 1.00 78.19 119 TRP A C 1
ATOM 914 O O . TRP A 1 119 ? 7.081 13.372 0.144 1.00 78.19 119 TRP A O 1
ATOM 924 N N . ARG A 1 120 ? 7.273 11.824 1.752 1.00 79.56 120 ARG A N 1
ATOM 925 C CA . ARG A 1 120 ? 8.718 12.020 1.926 1.00 79.56 120 ARG A CA 1
ATOM 926 C C . ARG A 1 120 ? 9.519 11.601 0.694 1.00 79.56 120 ARG A C 1
ATOM 928 O O . ARG A 1 120 ? 10.469 12.290 0.339 1.00 79.56 120 ARG A O 1
ATOM 935 N N . ALA A 1 121 ? 9.147 10.490 0.061 1.00 75.38 121 ALA A N 1
ATOM 936 C CA . ALA A 1 121 ? 9.810 9.991 -1.138 1.00 75.38 121 ALA A CA 1
ATOM 937 C C . ALA A 1 121 ? 9.580 10.922 -2.338 1.00 75.38 121 ALA A C 1
ATOM 939 O O . ALA A 1 121 ? 10.533 11.279 -3.021 1.00 75.38 121 ALA A O 1
ATOM 940 N N . THR A 1 122 ? 8.341 11.371 -2.555 1.00 75.56 122 THR A N 1
ATOM 941 C CA . THR A 1 122 ? 7.976 12.277 -3.654 1.00 75.56 122 THR A CA 1
ATOM 942 C C . THR A 1 122 ? 8.572 13.669 -3.475 1.00 75.56 122 THR A C 1
ATOM 944 O O . THR A 1 122 ? 9.006 14.276 -4.448 1.00 75.56 122 THR A O 1
ATOM 947 N N . MET A 1 123 ? 8.627 14.183 -2.243 1.00 69.50 123 MET A N 1
ATOM 948 C CA . MET A 1 123 ? 9.193 15.511 -1.986 1.00 69.50 123 MET A CA 1
ATOM 949 C C . MET A 1 123 ? 10.724 15.542 -2.068 1.00 69.50 123 MET A C 1
ATOM 951 O O . MET A 1 123 ? 11.280 16.629 -2.231 1.00 69.50 123 MET A O 1
ATOM 955 N N . GLY A 1 124 ? 11.390 14.380 -2.000 1.00 58.09 124 GLY A N 1
ATOM 956 C CA . GLY A 1 124 ? 12.847 14.252 -2.009 1.00 58.09 124 GLY A CA 1
ATOM 957 C C . GLY A 1 124 ? 13.490 15.016 -0.846 1.00 58.09 124 GLY A C 1
ATOM 958 O O . GLY A 1 124 ? 13.689 16.223 -0.945 1.00 58.09 124 GLY A O 1
ATOM 959 N N . TYR A 1 125 ? 13.804 14.324 0.256 1.00 53.31 125 TYR A N 1
ATOM 960 C CA . TYR A 1 125 ? 14.658 14.817 1.363 1.00 53.31 125 TYR A CA 1
ATOM 961 C C . TYR A 1 125 ? 15.810 15.719 0.836 1.00 53.31 125 TYR A C 1
ATOM 963 O O . TYR A 1 125 ? 16.426 15.355 -0.160 1.00 53.31 125 TYR A O 1
ATOM 971 N N . ASP A 1 126 ? 16.167 16.901 1.355 1.00 51.25 126 ASP A N 1
ATOM 972 C CA . ASP A 1 126 ? 16.034 17.541 2.669 1.00 51.25 126 ASP A CA 1
ATOM 973 C C . ASP A 1 126 ? 15.636 19.024 2.535 1.00 51.25 126 ASP A C 1
ATOM 975 O O . ASP A 1 126 ? 16.484 19.913 2.594 1.00 51.25 126 ASP A O 1
ATOM 979 N N . ASP A 1 127 ? 14.354 19.342 2.387 1.00 53.09 127 ASP A N 1
ATOM 980 C CA . ASP A 1 127 ? 13.943 20.693 2.766 1.00 53.09 127 ASP A CA 1
ATOM 981 C C . ASP A 1 127 ? 12.503 20.678 3.269 1.00 53.09 127 ASP A C 1
ATOM 983 O O . ASP A 1 127 ? 11.562 20.633 2.468 1.00 53.09 127 ASP A O 1
ATOM 987 N N . PRO A 1 128 ? 12.264 20.726 4.592 1.00 58.22 128 PRO A N 1
ATOM 988 C CA . PRO A 1 128 ? 11.001 21.224 5.105 1.00 58.22 128 PRO A CA 1
ATOM 989 C C . PRO A 1 128 ? 10.968 22.738 4.848 1.00 58.22 128 PRO A C 1
ATOM 991 O O . PRO A 1 128 ? 10.932 23.544 5.778 1.00 58.22 128 PRO A O 1
ATOM 994 N N . GLY A 1 129 ? 11.017 23.133 3.574 1.00 53.34 129 GLY A N 1
ATOM 995 C CA . GLY A 1 129 ? 10.860 24.508 3.154 1.00 53.34 129 GLY A CA 1
ATOM 996 C C . GLY A 1 129 ? 9.506 24.969 3.664 1.00 53.34 129 GLY A C 1
ATOM 997 O O . GLY A 1 129 ? 8.473 24.416 3.287 1.00 53.34 129 GLY A O 1
ATOM 998 N N . CYS A 1 130 ? 9.510 25.935 4.583 1.00 59.28 130 CYS A N 1
ATOM 999 C CA . CYS A 1 130 ? 8.291 26.524 5.132 1.00 59.28 130 CYS A CA 1
ATOM 1000 C C . CYS A 1 130 ? 7.334 26.844 3.981 1.00 59.28 130 CYS A C 1
ATOM 1002 O O . CYS A 1 130 ? 7.744 27.498 3.043 1.00 59.28 130 CYS A O 1
ATOM 1004 N N . THR A 1 131 ? 6.065 26.443 4.007 1.00 57.56 131 THR A N 1
ATOM 1005 C CA . THR A 1 131 ? 5.106 26.804 2.938 1.00 57.56 131 THR A CA 1
ATOM 1006 C C . THR A 1 131 ? 4.609 28.250 3.060 1.00 57.56 131 THR A C 1
ATOM 1008 O O . THR A 1 131 ? 3.561 28.608 2.525 1.00 57.56 131 THR A O 1
ATOM 1011 N N . CYS A 1 132 ? 5.304 29.087 3.831 1.00 65.12 132 CYS A N 1
ATOM 1012 C CA . CYS A 1 132 ? 4.930 30.470 4.050 1.00 65.12 132 CYS A CA 1
ATOM 1013 C C . CYS A 1 132 ? 5.351 31.347 2.862 1.00 65.12 132 CYS A C 1
ATOM 1015 O O . CYS A 1 132 ? 6.448 31.226 2.327 1.00 65.12 132 CYS A O 1
ATOM 1017 N N . LEU A 1 133 ? 4.488 32.293 2.478 1.00 59.59 133 LEU A N 1
ATOM 1018 C CA . LEU A 1 133 ? 4.758 33.260 1.400 1.00 59.59 133 LEU A CA 1
ATOM 1019 C C . LEU A 1 133 ? 6.006 34.125 1.660 1.00 59.59 133 LEU A C 1
ATOM 1021 O O . LEU A 1 133 ? 6.564 34.700 0.733 1.00 59.59 133 LEU A O 1
ATOM 1025 N N . SER A 1 134 ? 6.446 34.214 2.915 1.00 60.06 134 SER A N 1
ATOM 1026 C CA . SER A 1 134 ? 7.566 35.038 3.362 1.00 60.06 134 SER A CA 1
ATOM 1027 C C . SER A 1 134 ? 8.947 34.409 3.157 1.00 60.06 134 SER A C 1
ATOM 1029 O O . SER A 1 134 ? 9.922 35.149 3.097 1.00 60.06 134 SER A O 1
ATOM 1031 N N . CYS A 1 135 ? 9.070 33.084 3.041 1.00 59.81 135 CYS A N 1
ATOM 1032 C CA . CYS A 1 135 ? 10.379 32.419 2.952 1.00 59.81 135 CYS A CA 1
ATOM 1033 C C . CYS A 1 135 ? 10.797 32.033 1.522 1.00 59.81 135 CYS A C 1
ATOM 1035 O O . CYS A 1 135 ? 11.821 31.380 1.353 1.00 59.81 135 CYS A O 1
ATOM 1037 N N . GLY A 1 136 ? 10.015 32.382 0.492 1.00 53.94 136 GLY A N 1
ATOM 1038 C CA . GLY A 1 136 ? 10.368 32.171 -0.924 1.00 53.94 136 GLY A CA 1
ATOM 1039 C C . GLY A 1 136 ? 10.396 30.713 -1.418 1.00 53.94 136 GLY A C 1
ATOM 1040 O O . GLY A 1 136 ? 10.459 30.485 -2.624 1.00 53.94 136 GLY A O 1
ATOM 1041 N N . SER A 1 137 ? 10.273 29.722 -0.531 1.00 55.09 137 SER A N 1
ATOM 1042 C CA . SER A 1 137 ? 10.332 28.285 -0.862 1.00 55.09 137 SER A CA 1
ATOM 1043 C C . SER A 1 137 ? 9.215 27.824 -1.816 1.00 55.09 137 SER A C 1
ATOM 1045 O O . SER A 1 137 ? 9.391 26.851 -2.542 1.00 55.09 137 SER A O 1
ATOM 1047 N N . LEU A 1 138 ? 8.074 28.530 -1.852 1.00 53.44 138 LEU A N 1
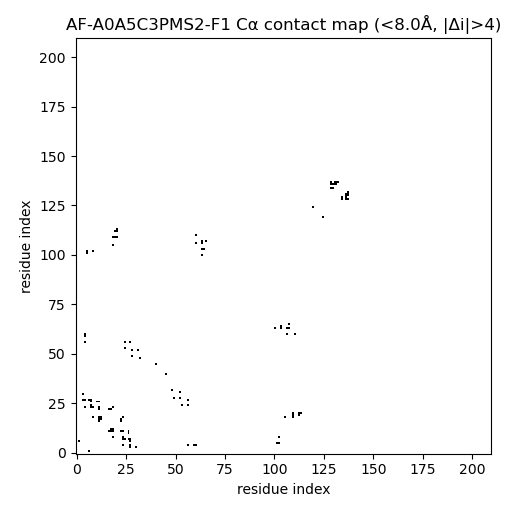ATOM 1048 C CA . LEU A 1 138 ? 6.957 28.219 -2.748 1.00 53.44 138 LEU A CA 1
ATOM 1049 C C . LEU A 1 138 ? 7.333 28.390 -4.227 1.00 53.44 138 LEU A C 1
ATOM 1051 O O . LEU A 1 138 ? 6.786 27.685 -5.072 1.00 53.44 138 LEU A O 1
ATOM 1055 N N . LEU A 1 139 ? 8.271 29.290 -4.546 1.00 56.22 139 LEU A N 1
ATOM 1056 C CA . LEU A 1 139 ? 8.783 29.448 -5.911 1.00 56.22 139 LEU A CA 1
ATOM 1057 C C . LEU A 1 139 ? 9.727 28.298 -6.282 1.00 56.22 139 LEU A C 1
ATOM 1059 O O . LEU A 1 139 ? 9.588 27.735 -7.363 1.00 56.22 139 LEU A O 1
ATOM 1063 N N . ALA A 1 140 ? 10.587 27.867 -5.353 1.00 56.9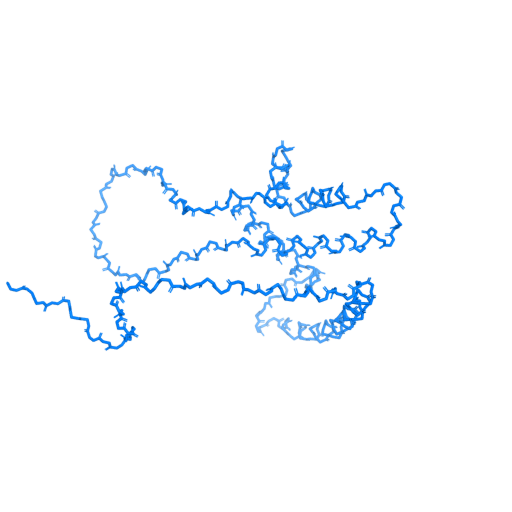4 140 ALA A N 1
ATOM 1064 C CA . ALA A 1 140 ? 11.433 26.687 -5.545 1.00 56.94 140 ALA A CA 1
ATOM 1065 C C . ALA A 1 140 ? 10.598 25.401 -5.704 1.00 56.94 140 ALA A C 1
ATOM 1067 O O . ALA A 1 140 ? 10.914 24.550 -6.530 1.00 56.94 140 ALA A O 1
ATOM 1068 N N . LEU A 1 141 ? 9.483 25.282 -4.973 1.00 54.12 141 LEU A N 1
ATOM 1069 C CA . LEU A 1 141 ? 8.510 24.196 -5.131 1.00 54.12 141 LEU A CA 1
ATOM 1070 C C . LEU A 1 141 ? 7.837 24.207 -6.508 1.00 54.12 141 LEU A C 1
ATOM 1072 O O . LEU A 1 141 ? 7.550 23.136 -7.031 1.00 54.12 141 LEU A O 1
ATOM 1076 N N . ARG A 1 142 ? 7.605 25.380 -7.110 1.00 59.28 142 ARG A N 1
ATOM 1077 C CA . ARG A 1 142 ? 7.001 25.497 -8.445 1.00 59.28 142 ARG A CA 1
ATOM 1078 C C . ARG A 1 142 ? 7.949 25.027 -9.547 1.00 59.28 142 ARG A C 1
ATOM 1080 O O . ARG A 1 142 ? 7.534 24.241 -10.390 1.00 59.28 142 ARG A O 1
ATOM 1087 N N . GLU A 1 143 ? 9.215 25.431 -9.502 1.00 62.09 143 GLU A N 1
ATOM 1088 C CA . GLU A 1 143 ? 10.230 24.965 -10.462 1.00 62.09 143 GLU A CA 1
ATOM 1089 C C . GLU A 1 143 ? 10.490 23.457 -10.319 1.00 62.09 143 GLU A C 1
ATOM 1091 O O . GLU A 1 143 ? 10.565 22.726 -11.308 1.00 62.09 143 GLU A O 1
ATOM 1096 N N . LYS A 1 144 ? 10.536 22.951 -9.079 1.00 58.06 144 LYS A N 1
ATOM 1097 C CA . LYS A 1 144 ? 10.648 21.509 -8.817 1.00 58.06 144 LYS A CA 1
ATOM 1098 C C . LYS A 1 144 ? 9.389 20.751 -9.253 1.00 58.06 144 LYS A C 1
ATOM 1100 O O . LYS A 1 144 ? 9.508 19.629 -9.730 1.00 58.06 144 LYS A O 1
ATOM 1105 N N . ALA A 1 145 ? 8.201 21.348 -9.129 1.00 56.12 145 ALA A N 1
ATOM 1106 C CA . ALA A 1 145 ? 6.946 20.765 -9.600 1.00 56.12 145 ALA A CA 1
ATOM 1107 C C . ALA A 1 145 ? 6.885 20.670 -11.130 1.00 56.12 145 ALA A C 1
ATOM 1109 O O . ALA A 1 145 ? 6.371 19.681 -11.639 1.00 56.12 145 ALA A O 1
ATOM 1110 N N . GLU A 1 146 ? 7.442 21.633 -11.868 1.00 63.38 146 GLU A N 1
ATOM 1111 C CA . GLU A 1 146 ? 7.546 21.554 -13.333 1.00 63.38 146 GLU A CA 1
ATOM 1112 C C . GLU A 1 146 ? 8.514 20.439 -13.772 1.00 63.38 146 GLU A C 1
ATOM 1114 O O . GLU A 1 146 ? 8.193 19.659 -14.668 1.00 63.38 146 GLU A O 1
ATOM 1119 N N . LEU A 1 147 ? 9.645 20.266 -13.077 1.00 65.50 147 LEU A N 1
ATOM 1120 C CA . LEU A 1 147 ? 10.561 19.138 -13.314 1.00 65.50 147 LEU A CA 1
ATOM 1121 C C . LEU A 1 147 ? 9.939 17.781 -12.946 1.00 65.50 147 LEU A C 1
ATOM 1123 O O . LEU A 1 147 ? 10.098 16.803 -13.676 1.00 65.50 147 LEU A O 1
ATOM 1127 N N . LEU A 1 148 ? 9.209 17.720 -11.830 1.00 56.25 148 LEU A N 1
ATOM 1128 C CA . LEU A 1 148 ? 8.464 16.529 -11.420 1.00 56.25 148 LEU A CA 1
ATOM 1129 C C . LEU A 1 148 ? 7.292 16.238 -12.360 1.00 56.25 148 LEU A C 1
ATOM 1131 O O . LEU A 1 148 ? 6.965 15.073 -12.544 1.00 56.25 148 LEU A O 1
ATOM 1135 N N . SER A 1 149 ? 6.687 17.258 -12.974 1.00 63.91 149 SER A N 1
ATOM 1136 C CA . SER A 1 149 ? 5.656 17.104 -14.004 1.00 63.91 149 SER A CA 1
ATOM 1137 C C . SER A 1 149 ? 6.234 16.425 -15.239 1.00 63.91 149 SER A C 1
ATOM 1139 O O . SER A 1 149 ? 5.664 15.444 -15.701 1.00 63.91 149 SER A O 1
ATOM 1141 N N . ALA A 1 150 ? 7.396 16.877 -15.720 1.00 65.50 150 ALA A N 1
ATOM 1142 C CA . ALA A 1 150 ? 8.072 16.250 -16.855 1.00 65.50 150 ALA A CA 1
ATOM 1143 C C . ALA A 1 150 ? 8.460 14.789 -16.558 1.00 65.50 150 ALA A C 1
ATOM 1145 O O . ALA A 1 150 ? 8.192 13.897 -17.357 1.00 65.50 150 ALA A O 1
ATOM 1146 N N . GLN A 1 151 ? 9.007 14.510 -15.368 1.00 56.00 151 GLN A N 1
ATOM 1147 C CA . GLN A 1 151 ? 9.306 13.130 -14.960 1.00 56.00 151 GLN A CA 1
ATOM 1148 C C . GLN A 1 151 ? 8.045 12.281 -14.729 1.00 56.00 151 GLN A C 1
ATOM 1150 O O . GLN A 1 151 ? 8.068 11.074 -14.970 1.00 56.00 151 GLN A O 1
ATOM 1155 N N . CYS A 1 152 ? 6.943 12.881 -14.267 1.00 47.44 152 CYS A N 1
ATOM 1156 C CA . CYS A 1 152 ? 5.658 12.196 -14.128 1.00 47.44 152 CYS A CA 1
ATOM 1157 C C . CYS A 1 152 ? 5.067 11.825 -15.485 1.00 47.44 152 CYS A C 1
ATOM 1159 O O . CYS A 1 152 ? 4.539 10.725 -15.606 1.00 47.44 152 CYS A O 1
ATOM 1161 N N . GLU A 1 153 ? 5.161 12.690 -16.495 1.00 65.38 153 GLU A N 1
ATOM 1162 C CA . GLU A 1 153 ? 4.673 12.383 -17.844 1.00 65.38 153 GLU A CA 1
ATOM 1163 C C . GLU A 1 153 ? 5.416 11.184 -18.452 1.00 65.38 153 GLU A C 1
ATOM 1165 O O . GLU A 1 153 ? 4.768 10.267 -18.958 1.00 65.38 153 GLU A O 1
ATOM 1170 N N . ASP A 1 154 ? 6.740 11.101 -18.282 1.00 66.81 154 ASP A N 1
ATOM 1171 C CA . ASP A 1 154 ? 7.536 9.940 -18.713 1.00 66.81 154 ASP A CA 1
ATOM 1172 C C . ASP A 1 154 ? 7.153 8.647 -17.966 1.00 66.81 154 ASP A C 1
ATOM 1174 O O . ASP A 1 154 ? 7.111 7.555 -18.543 1.00 66.81 154 ASP A O 1
ATOM 1178 N N . LEU A 1 155 ? 6.859 8.747 -16.667 1.00 50.72 155 LEU A N 1
ATOM 1179 C CA . LEU A 1 155 ? 6.391 7.620 -15.854 1.00 50.72 155 LEU A CA 1
ATOM 1180 C C . LEU A 1 155 ? 4.984 7.163 -16.254 1.00 50.72 155 LEU A C 1
ATOM 1182 O O . LEU A 1 155 ? 4.742 5.958 -16.319 1.00 50.72 155 LEU A O 1
ATOM 1186 N N . ILE A 1 156 ? 4.075 8.095 -16.546 1.00 61.28 156 ILE A N 1
ATOM 1187 C CA . ILE A 1 156 ? 2.720 7.798 -17.028 1.00 61.28 156 ILE A CA 1
ATOM 1188 C C . ILE A 1 156 ? 2.798 7.110 -18.392 1.00 61.28 156 ILE A C 1
ATOM 1190 O O . ILE A 1 156 ? 2.206 6.046 -18.552 1.00 61.28 156 ILE A O 1
ATOM 1194 N N . ALA A 1 157 ? 3.601 7.631 -19.324 1.00 75.62 157 ALA A N 1
ATOM 1195 C CA . ALA A 1 157 ? 3.806 7.019 -20.637 1.00 75.62 157 ALA A CA 1
ATOM 1196 C C . ALA A 1 157 ? 4.349 5.583 -20.525 1.00 75.62 157 ALA A C 1
ATOM 1198 O O . ALA A 1 157 ? 3.846 4.669 -21.179 1.00 75.62 157 ALA A O 1
ATOM 1199 N N . ARG A 1 158 ? 5.316 5.344 -19.628 1.00 67.19 158 ARG A N 1
ATOM 1200 C CA . ARG A 1 158 ? 5.832 3.992 -19.349 1.00 67.19 158 ARG A CA 1
ATOM 1201 C C . ARG A 1 158 ? 4.795 3.069 -18.711 1.00 67.19 158 ARG A C 1
ATOM 1203 O O . ARG A 1 158 ? 4.802 1.872 -18.992 1.00 67.19 158 ARG A O 1
ATOM 1210 N N . CYS A 1 159 ? 3.930 3.588 -17.842 1.00 55.03 159 CYS A N 1
ATOM 1211 C CA . CYS A 1 159 ? 2.835 2.817 -17.255 1.00 55.03 159 CYS A CA 1
ATOM 1212 C C . CYS A 1 159 ? 1.783 2.439 -18.306 1.00 55.03 159 CYS A C 1
ATOM 1214 O O . CYS A 1 159 ? 1.353 1.289 -18.330 1.00 55.03 159 CYS A O 1
ATOM 1216 N N . GLU A 1 160 ? 1.413 3.357 -19.201 1.00 73.12 160 GLU A N 1
ATOM 1217 C CA . GLU A 1 160 ? 0.479 3.088 -20.303 1.00 73.12 160 GLU A CA 1
ATOM 1218 C C . GLU A 1 160 ? 1.047 2.067 -21.297 1.00 73.12 160 GLU A C 1
ATOM 1220 O O . GLU A 1 160 ? 0.349 1.131 -21.693 1.00 73.12 160 GLU A O 1
ATOM 1225 N N . GLU A 1 161 ? 2.326 2.189 -21.661 1.00 79.94 161 GLU A N 1
ATOM 1226 C CA . GLU A 1 161 ? 3.009 1.214 -22.518 1.00 79.94 161 GLU A CA 1
ATOM 1227 C C . GLU A 1 161 ? 3.024 -0.179 -21.868 1.00 79.94 161 GLU A C 1
ATOM 1229 O O . GLU A 1 161 ? 2.761 -1.196 -22.517 1.00 79.94 161 GLU A O 1
ATOM 1234 N N . TRP A 1 162 ? 3.248 -0.237 -20.556 1.00 65.31 162 TRP A N 1
ATOM 1235 C CA . TRP A 1 162 ? 3.217 -1.484 -19.802 1.00 65.31 162 TRP A CA 1
ATOM 1236 C C . TRP A 1 162 ? 1.803 -2.081 -19.684 1.00 65.31 162 TRP A C 1
ATOM 1238 O O . TRP A 1 162 ? 1.634 -3.289 -19.855 1.00 65.31 162 TRP A O 1
ATOM 1248 N N . GLU A 1 163 ? 0.760 -1.270 -19.473 1.00 65.38 163 GLU A N 1
ATOM 1249 C CA . GLU A 1 163 ? -0.637 -1.736 -19.506 1.00 65.38 163 GLU A CA 1
ATOM 1250 C C . GLU A 1 163 ? -1.025 -2.295 -20.883 1.00 65.38 163 GLU A C 1
ATOM 1252 O O . GLU A 1 163 ? -1.743 -3.300 -20.973 1.00 65.38 163 GLU A O 1
ATOM 1257 N N . GLN A 1 164 ? -0.514 -1.699 -21.964 1.00 78.75 164 GLN A N 1
ATOM 1258 C CA . GLN A 1 164 ? -0.689 -2.224 -23.317 1.00 78.75 164 GLN A CA 1
ATOM 1259 C C . GLN A 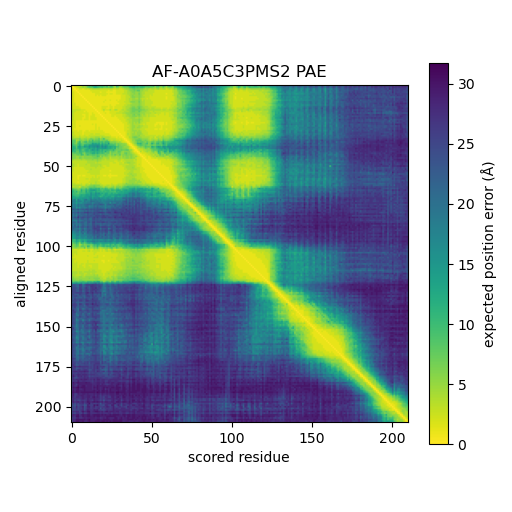1 164 ? 0.022 -3.569 -23.499 1.00 78.75 164 GLN A C 1
ATOM 1261 O O . GLN A 1 164 ? -0.561 -4.483 -24.084 1.00 78.75 164 GLN A O 1
ATOM 1266 N N . GLN A 1 165 ? 1.237 -3.729 -22.967 1.00 74.19 165 GLN A N 1
ATOM 1267 C CA . GLN A 1 165 ? 1.958 -5.007 -22.993 1.00 74.19 165 GLN A CA 1
ATOM 1268 C C . GLN A 1 165 ? 1.211 -6.097 -22.212 1.00 74.19 165 GLN A C 1
ATOM 1270 O O . GLN A 1 165 ? 1.052 -7.213 -22.707 1.00 74.19 165 GLN A O 1
ATOM 1275 N N . ILE A 1 166 ? 0.662 -5.779 -21.038 1.00 66.44 166 ILE A N 1
ATOM 1276 C CA . ILE A 1 166 ? -0.157 -6.727 -20.266 1.00 66.44 166 ILE A CA 1
ATOM 1277 C C . ILE A 1 166 ? -1.429 -7.101 -21.015 1.00 66.44 166 ILE A C 1
ATOM 1279 O O . ILE A 1 166 ? -1.784 -8.277 -21.074 1.00 66.44 166 ILE A O 1
ATOM 1283 N N . SER A 1 167 ? -2.105 -6.124 -21.617 1.00 72.75 167 SER A N 1
ATOM 1284 C CA . SER A 1 167 ? -3.332 -6.365 -22.379 1.00 72.75 167 SER A CA 1
ATOM 1285 C C . SER A 1 167 ? -3.108 -7.287 -23.583 1.00 72.75 167 SER A C 1
ATOM 1287 O O . SER A 1 167 ? -4.039 -7.967 -24.008 1.00 72.75 167 SER A O 1
ATOM 1289 N N . GLN A 1 168 ? -1.882 -7.348 -24.114 1.00 78.00 168 GLN A N 1
ATOM 1290 C CA . GLN A 1 168 ? -1.492 -8.291 -25.167 1.00 78.00 168 GLN A CA 1
ATOM 1291 C C . GLN A 1 168 ? -1.180 -9.696 -24.630 1.00 78.00 168 GLN A C 1
ATOM 1293 O O . GLN A 1 168 ? -1.424 -10.681 -25.328 1.00 78.00 168 GLN A O 1
ATOM 1298 N N . LEU A 1 169 ? -0.660 -9.803 -23.404 1.00 69.62 169 LEU A N 1
ATOM 1299 C CA . LEU A 1 169 ? -0.317 -11.081 -22.772 1.00 69.62 169 LEU A CA 1
ATOM 1300 C C . LEU A 1 169 ? -1.526 -11.787 -22.149 1.00 69.62 169 LEU A C 1
ATOM 1302 O O . LEU A 1 169 ? -1.548 -13.016 -22.092 1.00 69.62 169 LEU A O 1
ATOM 1306 N N . VAL A 1 170 ? -2.540 -11.045 -21.697 1.00 68.38 170 VAL A N 1
ATOM 1307 C CA . VAL A 1 170 ? -3.781 -11.624 -21.169 1.00 68.38 170 VAL A CA 1
ATOM 1308 C C . VAL A 1 170 ? -4.672 -12.050 -22.343 1.00 68.38 170 VAL A C 1
ATOM 1310 O O . VAL A 1 170 ? -5.164 -11.193 -23.080 1.00 68.38 170 VAL A O 1
ATOM 1313 N N . PRO A 1 171 ? -4.946 -13.355 -22.538 1.00 63.53 171 PRO A N 1
ATOM 1314 C CA . PRO A 1 171 ? -5.837 -13.802 -23.600 1.00 63.53 171 PRO A CA 1
ATOM 1315 C C . PRO A 1 171 ? -7.213 -13.174 -23.394 1.00 63.53 171 PRO A C 1
ATOM 1317 O O . PRO A 1 171 ? -7.816 -13.356 -22.334 1.00 63.53 171 PRO A O 1
ATOM 1320 N N . ALA A 1 172 ? -7.699 -12.448 -24.406 1.00 64.19 172 ALA A N 1
ATOM 1321 C CA . ALA A 1 172 ? -8.987 -11.764 -24.367 1.00 64.19 172 ALA A CA 1
ATOM 1322 C C . ALA A 1 172 ? -10.055 -12.669 -23.739 1.00 64.19 172 ALA A C 1
ATOM 1324 O O . ALA A 1 172 ? -10.289 -13.784 -24.225 1.00 64.19 172 ALA A O 1
ATOM 1325 N N . GLU A 1 173 ? -10.671 -12.203 -22.643 1.00 57.53 173 GLU A N 1
ATOM 1326 C CA . GLU A 1 173 ? -11.670 -12.977 -21.914 1.00 57.53 173 GLU A CA 1
ATOM 1327 C C . GLU A 1 173 ? -12.682 -13.545 -22.910 1.00 57.53 173 GLU A C 1
ATOM 1329 O O . GLU A 1 173 ? -13.396 -12.816 -23.610 1.00 57.53 173 GLU A O 1
ATOM 1334 N N . ARG A 1 174 ? -12.737 -14.879 -22.997 1.00 62.56 174 ARG A N 1
ATOM 1335 C CA . ARG A 1 174 ? -13.726 -15.567 -23.822 1.00 62.56 174 ARG A CA 1
ATOM 1336 C C . ARG A 1 174 ? -15.095 -15.124 -23.333 1.00 62.56 174 ARG A C 1
ATOM 1338 O O . ARG A 1 174 ? -15.531 -15.575 -22.273 1.00 62.56 174 ARG A O 1
ATOM 1345 N N . LYS A 1 175 ? -15.761 -14.254 -24.108 1.00 61.66 175 LYS A N 1
ATOM 1346 C CA . LYS A 1 175 ? -17.119 -13.756 -23.852 1.00 61.66 175 LYS A CA 1
ATOM 1347 C C . LYS A 1 175 ? -17.979 -14.918 -23.376 1.00 61.66 175 LYS A C 1
ATOM 1349 O O . LYS A 1 175 ? -18.361 -15.789 -24.164 1.00 61.66 175 LYS A O 1
ATOM 1354 N N . ARG A 1 176 ? -18.252 -14.962 -22.068 1.00 63.56 176 ARG A N 1
ATOM 1355 C CA . ARG A 1 176 ? -19.122 -15.980 -21.487 1.00 63.56 176 ARG A CA 1
ATOM 1356 C C . ARG A 1 176 ? -20.465 -15.838 -22.182 1.00 63.56 176 ARG A C 1
ATOM 1358 O O . ARG A 1 176 ? -21.118 -14.803 -22.065 1.00 63.56 176 ARG A O 1
ATOM 1365 N N .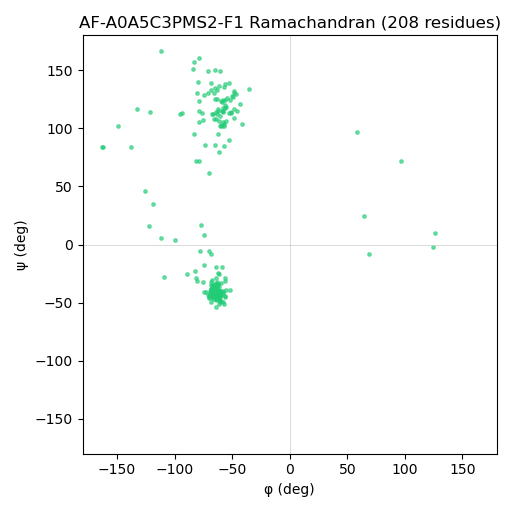 ARG A 1 177 ? -20.852 -16.868 -22.942 1.00 72.12 177 ARG A N 1
ATOM 1366 C CA . ARG A 1 177 ? -22.159 -16.917 -23.601 1.00 72.12 177 ARG A CA 1
ATOM 1367 C C . ARG A 1 177 ? -23.223 -16.587 -22.550 1.00 72.12 177 ARG A C 1
ATOM 1369 O O . ARG A 1 177 ? -23.219 -17.234 -21.496 1.00 72.12 177 ARG A O 1
ATOM 1376 N N . PRO A 1 178 ? -24.111 -15.611 -22.798 1.00 62.28 178 PRO A N 1
ATOM 1377 C CA . PRO A 1 178 ? -25.144 -15.262 -21.841 1.00 62.28 178 PRO A CA 1
ATOM 1378 C C . PRO A 1 178 ? -25.982 -16.512 -21.570 1.00 62.28 178 PRO A C 1
ATOM 1380 O O . PRO A 1 178 ? -26.643 -17.052 -22.461 1.00 62.28 178 PRO A O 1
ATOM 1383 N N . ARG A 1 179 ? -25.918 -17.021 -20.334 1.00 67.75 179 ARG A N 1
ATOM 1384 C CA . ARG A 1 179 ? -26.827 -18.074 -19.882 1.00 67.75 179 ARG A CA 1
ATOM 1385 C C . ARG A 1 179 ? -28.228 -17.482 -19.957 1.00 67.75 179 ARG A C 1
ATOM 1387 O O . ARG A 1 179 ? -28.513 -16.509 -19.265 1.00 67.75 179 ARG A O 1
ATOM 1394 N N . LYS A 1 180 ? -29.079 -18.054 -20.816 1.00 69.94 180 LYS A N 1
ATOM 1395 C CA . LYS A 1 180 ? -30.493 -17.685 -20.940 1.00 69.94 180 LYS A CA 1
ATOM 1396 C C . LYS A 1 180 ? -31.104 -17.653 -19.539 1.00 69.94 180 LYS A C 1
ATOM 1398 O O . LYS A 1 180 ? -31.260 -18.698 -18.907 1.00 69.94 180 LYS A O 1
ATOM 1403 N N . ALA A 1 181 ? -31.399 -16.452 -19.045 1.00 60.12 181 ALA A N 1
ATOM 1404 C CA . ALA A 1 181 ? -32.059 -16.268 -17.767 1.00 60.12 181 ALA A CA 1
ATOM 1405 C C . ALA A 1 181 ? -33.424 -16.955 -17.851 1.00 60.12 181 ALA A C 1
ATOM 1407 O O . ALA A 1 181 ? -34.303 -16.549 -18.612 1.00 60.12 181 ALA A O 1
ATOM 1408 N N . LYS A 1 182 ? -33.582 -18.053 -17.108 1.00 67.62 182 LYS A N 1
ATOM 1409 C CA . LYS A 1 182 ? -34.863 -18.741 -16.974 1.00 67.62 182 LYS A CA 1
ATOM 1410 C C . LYS A 1 182 ? -35.796 -17.749 -16.279 1.00 67.62 182 LYS A C 1
ATOM 1412 O O . LYS A 1 182 ? -35.592 -17.440 -15.107 1.00 67.62 182 LYS A O 1
ATOM 1417 N N . LYS A 1 183 ? -36.749 -17.204 -17.040 1.00 61.25 183 LYS A N 1
ATOM 1418 C CA . LYS A 1 183 ? -37.760 -16.221 -16.633 1.00 61.25 183 LYS A CA 1
ATOM 1419 C C . LYS A 1 183 ? -38.501 -16.749 -15.400 1.00 61.25 183 LYS A C 1
ATOM 1421 O O . LYS A 1 183 ? -39.469 -17.493 -15.518 1.00 61.25 183 LYS A O 1
ATOM 1426 N N . ARG A 1 184 ? -38.003 -16.431 -14.204 1.00 55.00 184 ARG A N 1
ATOM 1427 C CA . ARG A 1 184 ? -38.725 -16.683 -12.960 1.00 55.00 184 ARG A CA 1
ATOM 1428 C C . ARG A 1 184 ? -39.802 -15.617 -12.867 1.00 55.00 184 ARG A C 1
ATOM 1430 O O . ARG A 1 184 ? -39.505 -14.432 -12.771 1.00 55.00 184 ARG A O 1
ATOM 1437 N N . VAL A 1 185 ? -41.047 -16.068 -12.971 1.00 55.06 185 VAL A N 1
ATOM 1438 C CA . VAL A 1 185 ? -42.252 -15.274 -12.742 1.00 55.06 185 VAL A CA 1
ATOM 1439 C C . VAL A 1 185 ? -42.150 -14.676 -11.340 1.00 55.06 185 VAL A C 1
ATOM 1441 O O . VAL A 1 185 ? -42.243 -15.390 -10.342 1.00 55.06 185 VAL A O 1
ATOM 1444 N N . ALA A 1 186 ? -41.883 -13.374 -11.272 1.00 51.00 186 ALA A N 1
ATOM 1445 C CA . ALA A 1 186 ? -41.879 -12.625 -10.029 1.00 51.00 186 ALA A CA 1
ATOM 1446 C C . ALA A 1 186 ? -43.315 -12.573 -9.499 1.00 51.00 186 ALA A C 1
ATOM 1448 O O . ALA A 1 186 ? -44.198 -11.959 -10.104 1.00 51.00 186 ALA A O 1
ATOM 1449 N N . LYS A 1 187 ? -43.555 -13.247 -8.372 1.00 57.16 187 LYS A N 1
ATOM 1450 C CA . LYS A 1 187 ? -44.772 -13.063 -7.584 1.00 57.16 187 LYS A CA 1
ATOM 1451 C C . LYS A 1 187 ? -44.765 -11.621 -7.073 1.00 57.16 187 LYS A C 1
ATOM 1453 O O . LYS A 1 187 ? -43.891 -11.226 -6.308 1.00 57.16 187 LYS A O 1
ATOM 1458 N N . LYS A 1 188 ? -45.727 -10.847 -7.566 1.00 48.78 188 LYS A N 1
ATOM 1459 C CA . LYS A 1 188 ? -46.018 -9.455 -7.221 1.00 48.78 188 LYS A CA 1
ATOM 1460 C C . LYS A 1 188 ? -46.321 -9.374 -5.718 1.00 48.78 188 LYS A C 1
ATOM 1462 O O . LYS A 1 188 ? -47.405 -9.760 -5.295 1.00 48.78 188 LYS A O 1
ATOM 1467 N N . ALA A 1 189 ? -45.360 -8.919 -4.918 1.00 48.34 189 ALA A N 1
ATOM 1468 C CA . ALA A 1 189 ? -45.609 -8.543 -3.532 1.00 48.34 189 ALA A CA 1
ATOM 1469 C C . ALA A 1 189 ? -46.252 -7.150 -3.535 1.00 48.34 189 ALA A C 1
ATOM 1471 O O . ALA A 1 189 ? -45.615 -6.146 -3.849 1.00 48.34 189 ALA A O 1
ATOM 1472 N N . GLN A 1 190 ? -47.557 -7.125 -3.280 1.00 54.00 190 GLN A N 1
ATOM 1473 C CA . GLN A 1 190 ? -48.324 -5.921 -2.992 1.00 54.00 190 GLN A CA 1
ATOM 1474 C C . GLN A 1 190 ? -47.852 -5.299 -1.673 1.00 54.00 190 GLN A C 1
ATOM 1476 O O . GLN A 1 190 ? -47.766 -5.988 -0.663 1.00 54.00 190 GLN A O 1
ATOM 1481 N N . GLY A 1 191 ? -47.670 -3.977 -1.683 1.00 55.53 191 GLY A N 1
ATOM 1482 C CA . GLY A 1 191 ? -47.926 -3.144 -0.510 1.00 55.53 191 GLY A CA 1
ATOM 1483 C C . GLY A 1 191 ? -46.721 -2.792 0.357 1.00 55.53 191 GLY A C 1
ATOM 1484 O O . GLY A 1 191 ? -46.657 -3.198 1.509 1.00 55.53 191 GLY A O 1
ATOM 1485 N N . VAL A 1 192 ? -45.844 -1.917 -0.136 1.00 51.62 192 VAL A N 1
ATOM 1486 C CA . VAL A 1 192 ? -45.122 -0.992 0.749 1.00 51.62 192 VAL A CA 1
ATOM 1487 C C . VAL A 1 192 ? -45.455 0.411 0.266 1.00 51.62 192 VAL A C 1
ATOM 1489 O O . VAL A 1 192 ? -45.168 0.771 -0.874 1.00 51.62 192 VAL A O 1
ATOM 1492 N N . ARG A 1 193 ? -46.169 1.161 1.111 1.00 57.06 193 ARG A N 1
ATOM 1493 C CA . ARG A 1 193 ? -46.530 2.560 0.878 1.00 57.06 193 ARG A CA 1
ATOM 1494 C C . ARG A 1 193 ? -45.243 3.340 0.619 1.00 57.06 193 ARG A C 1
ATOM 1496 O O . ARG A 1 193 ? -44.366 3.364 1.478 1.00 57.06 193 ARG A O 1
ATOM 1503 N N . ALA A 1 194 ? -45.130 3.922 -0.571 1.00 55.16 194 ALA A N 1
ATOM 1504 C CA . ALA A 1 194 ? -44.033 4.809 -0.916 1.00 55.16 194 ALA A CA 1
ATOM 1505 C C . ALA A 1 194 ? -44.012 5.968 0.087 1.00 55.16 194 ALA A C 1
ATOM 1507 O O . ALA A 1 194 ? -44.989 6.710 0.200 1.00 55.16 194 ALA A O 1
ATOM 1508 N N . ALA A 1 195 ? -42.922 6.084 0.845 1.00 68.44 195 ALA A N 1
ATOM 1509 C CA . ALA A 1 195 ? -42.643 7.299 1.590 1.00 68.44 195 ALA A CA 1
ATOM 1510 C C . ALA A 1 195 ? -42.485 8.447 0.576 1.00 68.44 195 ALA A C 1
ATOM 1512 O O . ALA A 1 195 ? -41.860 8.236 -0.471 1.00 68.44 195 ALA A O 1
ATOM 1513 N N . PRO A 1 196 ? -43.071 9.627 0.835 1.00 73.62 196 PRO A N 1
ATOM 1514 C CA . PRO A 1 196 ? -42.908 10.766 -0.050 1.00 73.62 196 PRO A CA 1
ATOM 1515 C C . PRO A 1 196 ? -41.423 11.160 -0.144 1.00 73.62 196 PRO A C 1
ATOM 1517 O O . PRO A 1 196 ? -40.668 10.948 0.811 1.00 73.62 196 PRO A O 1
ATOM 1520 N N . PRO A 1 197 ? -40.992 11.703 -1.294 1.00 75.12 197 PRO A N 1
ATOM 1521 C CA . PRO A 1 197 ? -39.631 12.187 -1.476 1.00 75.12 197 PRO A CA 1
ATOM 1522 C C . PRO A 1 197 ? -39.296 13.233 -0.411 1.00 75.12 197 PRO A C 1
ATOM 1524 O O . PRO A 1 197 ? -40.121 14.076 -0.063 1.00 75.12 197 PRO A O 1
ATOM 1527 N N . PHE A 1 198 ? -38.083 13.134 0.126 1.00 66.88 198 PHE A N 1
ATOM 1528 C CA . PHE A 1 198 ? -37.572 14.019 1.162 1.00 66.88 198 PHE A CA 1
ATOM 1529 C C . PHE A 1 198 ? -37.482 15.453 0.623 1.00 66.88 198 PHE A C 1
ATOM 1531 O O . PHE A 1 198 ? -36.678 15.726 -0.268 1.00 66.88 198 PHE A O 1
ATOM 1538 N N . ASP A 1 199 ? -38.319 16.346 1.152 1.00 79.19 199 ASP A N 1
ATOM 1539 C CA . ASP A 1 199 ? -38.284 17.778 0.863 1.00 79.19 199 ASP A CA 1
ATOM 1540 C C . ASP A 1 199 ? -37.472 18.500 1.958 1.00 79.19 199 ASP A C 1
ATOM 1542 O O . ASP A 1 199 ? -37.910 18.542 3.112 1.00 79.19 199 ASP A O 1
ATOM 1546 N N . PRO A 1 200 ? -36.293 19.063 1.635 1.00 78.06 200 PRO A N 1
ATOM 1547 C CA . PRO A 1 200 ? -35.446 19.759 2.601 1.00 78.06 200 PRO A CA 1
ATOM 1548 C C . PRO A 1 200 ? -36.030 21.088 3.114 1.00 78.06 200 PRO A C 1
ATOM 1550 O O . PRO A 1 200 ? -35.469 21.656 4.051 1.00 78.06 200 PRO A O 1
ATOM 1553 N N . TYR A 1 201 ? -37.134 21.584 2.546 1.00 79.56 201 TYR A N 1
ATOM 1554 C CA . TYR A 1 201 ? -37.781 22.835 2.959 1.00 79.56 201 TYR A CA 1
ATOM 1555 C C . TYR A 1 201 ? -39.153 22.639 3.615 1.00 79.56 201 TYR A C 1
ATOM 1557 O O . TYR A 1 201 ? -39.815 23.626 3.944 1.00 79.56 201 TYR A O 1
ATOM 1565 N N . ALA A 1 202 ? -39.583 21.396 3.857 1.00 79.38 202 ALA A N 1
ATOM 1566 C CA . ALA A 1 202 ? -40.851 21.147 4.530 1.00 79.38 202 ALA A CA 1
ATOM 1567 C C . ALA A 1 202 ? -40.806 21.663 5.987 1.00 79.38 202 ALA A C 1
ATOM 1569 O O . ALA A 1 202 ? -39.918 21.275 6.756 1.00 79.38 202 ALA A O 1
ATOM 1570 N N . PRO A 1 203 ? -41.748 22.530 6.406 1.00 71.44 203 PRO A N 1
ATOM 1571 C CA . PRO A 1 203 ? -41.793 23.028 7.773 1.00 71.44 203 PRO A CA 1
ATOM 1572 C C . PRO A 1 203 ? -42.049 21.863 8.734 1.00 71.44 203 PRO A C 1
ATOM 1574 O O . PRO A 1 203 ? -43.012 21.115 8.584 1.00 71.44 203 PRO A O 1
ATOM 1577 N N . SER A 1 204 ? -41.163 21.703 9.719 1.00 62.22 204 SER A N 1
ATOM 1578 C CA . SER A 1 204 ? -41.229 20.624 10.707 1.00 62.22 204 SER A CA 1
ATOM 1579 C C . SER A 1 204 ? -42.529 20.707 11.514 1.00 62.22 204 SER A C 1
ATOM 1581 O O . SER A 1 204 ? -42.663 21.515 12.433 1.00 62.22 204 SER A O 1
ATOM 1583 N N . THR A 1 205 ? -43.507 19.865 11.178 1.00 63.69 205 THR A N 1
ATOM 1584 C CA . THR A 1 205 ? -44.778 19.737 11.899 1.00 63.69 205 THR A CA 1
ATOM 1585 C C . THR A 1 205 ? -44.577 18.893 13.157 1.00 63.69 205 THR A C 1
ATOM 1587 O O . THR A 1 205 ? -44.991 17.739 13.221 1.00 63.69 205 THR A O 1
ATOM 1590 N N . SER A 1 206 ? -43.897 19.458 14.155 1.00 59.38 206 SER A N 1
ATOM 1591 C CA . SER A 1 206 ? -43.629 18.811 15.448 1.00 59.38 206 SER A CA 1
ATOM 1592 C C . SER A 1 206 ? -44.106 19.675 16.620 1.00 59.38 206 SER A C 1
ATOM 1594 O O . SER A 1 206 ? -43.353 19.889 17.563 1.00 59.38 206 SER A O 1
ATOM 1596 N N . ALA A 1 207 ? -45.317 20.239 16.562 1.00 56.81 207 ALA A N 1
ATOM 1597 C CA . ALA A 1 207 ? -45.915 20.945 17.702 1.00 56.81 207 ALA A CA 1
ATOM 1598 C C . ALA A 1 207 ? -47.430 21.137 17.522 1.00 56.81 207 ALA A C 1
ATOM 1600 O O . ALA A 1 207 ? -47.872 22.190 17.076 1.00 56.81 207 ALA A O 1
ATOM 1601 N N . ALA A 1 208 ? -48.227 20.126 17.872 1.00 50.00 208 ALA A N 1
ATOM 1602 C CA . ALA A 1 208 ? -49.635 20.314 18.231 1.00 50.00 208 ALA A CA 1
ATOM 1603 C C . ALA A 1 208 ? -50.145 19.083 18.996 1.00 50.00 208 ALA A C 1
ATOM 1605 O O . ALA A 1 208 ? -50.741 18.181 18.415 1.00 50.00 208 ALA A O 1
ATOM 1606 N N . MET A 1 209 ? -49.901 19.043 20.304 1.00 48.94 209 MET A N 1
ATOM 1607 C CA . MET A 1 209 ? -50.808 18.376 21.237 1.00 48.94 209 MET A CA 1
ATOM 1608 C C . MET A 1 209 ? -51.031 19.329 22.410 1.00 48.94 209 MET A C 1
ATOM 1610 O O . MET A 1 209 ? -50.073 19.733 23.070 1.00 48.94 209 MET A O 1
ATOM 1614 N N . ILE A 1 210 ? -52.292 19.737 22.551 1.00 52.38 210 ILE A N 1
ATOM 1615 C CA . ILE A 1 210 ? -52.893 20.357 23.736 1.00 52.38 210 ILE A CA 1
ATOM 1616 C C . ILE A 1 210 ? -53.417 19.212 24.598 1.00 52.38 210 ILE A C 1
ATOM 1618 O O . ILE A 1 210 ? -53.986 18.272 23.994 1.00 52.38 210 ILE A O 1
#

Solvent-accessible surface area (backbone atoms only — not comparable to full-atom values): 13749 Å² total; per-residue (Å²): 134,85,48,70,64,56,52,16,49,50,52,36,56,75,69,70,47,73,94,43,60,71,54,33,48,50,46,36,45,52,54,52,46,70,74,69,62,63,98,82,73,54,71,74,57,53,52,54,50,53,52,52,48,49,56,50,48,52,56,54,57,66,70,51,78,72,77,76,71,77,74,78,67,74,82,70,85,70,79,82,71,83,81,72,95,77,75,74,87,68,85,78,76,76,80,71,58,96,81,66,61,93,56,53,68,60,48,51,50,45,51,52,54,47,53,54,50,50,51,47,62,73,68,47,84,89,68,92,57,55,87,46,88,85,70,56,36,60,58,57,50,48,59,50,46,53,54,50,47,57,54,45,51,56,51,49,52,54,50,52,54,48,52,53,52,48,60,69,70,49,74,77,78,77,76,73,74,81,74,80,76,77,84,71,82,75,78,82,80,81,85,76,84,79,73,78,81,88,61,96,78,64,79,82,87,81,83,88,84,133

Radius of gyration: 27.32 Å; Cα contacts (8 Å, |Δi|>4): 64; chains: 1; bounding box: 69×59×67 Å

Foldseek 3Di:
DQDLLNVLQVVCVVVVHDLEPVSSLVSSLVVQCVVPDDPPDDPVVNVVSSVVSVVVVVVVLVPQDDDPDPPPPPPPVPPDDDDDPPDDDDPPPPPQDVPHDPCSVSSVVNVVNVVVVVVCVLVDDDDPQPPDPPRCVVVVVVVVVVVVVVVVVVVVVVVVVVVVVVVVVPDPPPPDDPDPPPPDPDDDDDDDPDDDPDDPPPPPPDDDDD

Secondary structure (DSSP, 8-state):
---HHHHHHHHHHHTT----HHHHHHHHHHHHHHHH--TT--HHHHHHHHHHHHHHHHHHHHTSPPPPP-----------PPPPTT-----------TT--TTHHHHHHHHHHHHHHHHHHHH-SS------TTSSHHHHHHHHHHHHHHHHHHHHHHHHHHHHHHHHHS----------------------PPPPP--TT---------

Mean predicted aligned error: 17.94 Å